Protein AF-A0A060Z6D0-F1 (afdb_monomer_lite)

Secondary structure (DSSP, 8-state):
-B--SEEEEE------S-----------EEEEEETTTEEEEEEPPP----------------------------SS-EEEE-GGGEEEEEEETTEEEEEETTS-EEEEE-SSHHHHHHHHHHHHHHHHHHT-TT--S-GGG--HHHHHHHHTTEE-S--HHHHHHHHHHTT--TT-EEEEE-SS-TT-EEEEE--------------

pLDDT: mean 80.56, std 24.45, range [28.31, 98.75]

InterPro domains:
  IPR000980 SH2 domain [PF21990] (152-202)
  IPR036860 SH2 domain superfamily [SSF55550] (135-200)
  IPR041381 JAK1-3/TYK2, pleckstrin homology-like domain [PF17887] (8-135)
  IPR051286 Janus Kinase (JAK) [PTHR45807] (19-199)

Organism: Oncorhynchus mykiss (NCBI:txid8022)

Radius of gyration: 27.26 Å; chains: 1; bounding box: 57×51×99 Å

Structure (mmCIF, N/CA/C/O backbone):
data_AF-A0A060Z6D0-F1
#
_entry.id   AF-A0A060Z6D0-F1
#
loop_
_atom_site.group_PDB
_atom_site.id
_atom_site.type_symbol
_atom_site.label_atom_id
_atom_site.label_alt_id
_atom_site.label_comp_id
_atom_site.label_asym_id
_atom_site.label_entity_id
_atom_site.label_seq_id
_atom_site.pdbx_PDB_ins_code
_atom_site.Cartn_x
_atom_site.Cartn_y
_atom_site.Cartn_z
_atom_site.occupancy
_atom_site.B_iso_or_equiv
_atom_site.auth_seq_id
_atom_site.auth_comp_id
_atom_site.auth_asym_id
_atom_site.auth_atom_id
_atom_site.pdbx_PDB_model_num
ATOM 1 N N . MET A 1 1 ? -7.467 11.067 12.853 1.00 61.19 1 MET A N 1
ATOM 2 C CA . MET A 1 1 ? -7.706 10.418 14.158 1.00 61.19 1 MET A CA 1
ATOM 3 C C . MET A 1 1 ? -9.071 9.773 14.054 1.00 61.19 1 MET A C 1
ATOM 5 O O . MET A 1 1 ? -9.976 10.455 13.593 1.00 61.19 1 MET A O 1
ATOM 9 N N . LEU A 1 2 ? -9.174 8.477 14.337 1.00 75.31 2 LEU A N 1
ATOM 10 C CA . LEU A 1 2 ? -10.423 7.715 14.256 1.00 75.31 2 LEU A CA 1
ATOM 11 C C . LEU A 1 2 ? -10.881 7.353 15.666 1.00 75.31 2 LEU A C 1
ATOM 13 O O . LEU A 1 2 ? -10.050 7.018 16.514 1.00 75.31 2 LEU A O 1
ATOM 17 N N . GLU A 1 3 ? -12.189 7.416 15.895 1.00 78.56 3 GLU A N 1
ATOM 18 C CA . GLU A 1 3 ? -12.820 7.112 17.181 1.00 78.56 3 GLU A CA 1
ATOM 19 C C . GLU A 1 3 ? -13.646 5.821 17.058 1.00 78.56 3 GLU A C 1
ATOM 21 O O . GLU A 1 3 ? -14.847 5.874 16.796 1.00 78.56 3 GLU A O 1
ATOM 26 N N . PRO A 1 4 ? -13.026 4.635 17.193 1.00 76.44 4 PRO A N 1
ATOM 27 C CA . PRO A 1 4 ? -13.757 3.380 17.100 1.00 76.44 4 PRO A CA 1
ATOM 28 C C . PRO A 1 4 ? -14.732 3.171 18.263 1.00 76.44 4 PRO A C 1
ATOM 30 O O . PRO A 1 4 ? -14.488 3.568 19.404 1.00 76.44 4 PRO A O 1
ATOM 33 N N . ARG A 1 5 ? -15.812 2.434 17.987 1.00 76.44 5 ARG A N 1
ATOM 34 C CA . ARG A 1 5 ? -16.779 1.962 18.989 1.00 76.44 5 ARG A CA 1
ATOM 35 C C . ARG A 1 5 ? -16.155 0.978 19.977 1.00 76.44 5 ARG A C 1
ATOM 37 O O . ARG A 1 5 ? -16.529 0.968 21.146 1.00 76.44 5 ARG A O 1
ATOM 44 N N . ALA A 1 6 ? -15.233 0.140 19.509 1.00 73.56 6 ALA A N 1
ATOM 45 C CA . ALA A 1 6 ? -14.462 -0.769 20.349 1.00 73.56 6 ALA A CA 1
ATOM 46 C C . ALA A 1 6 ? -13.090 -1.049 19.726 1.00 73.56 6 AL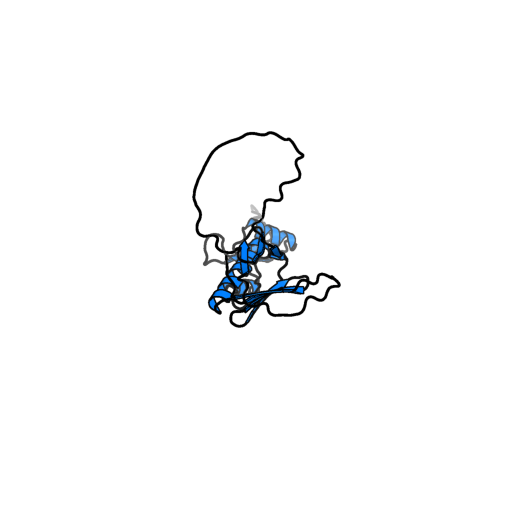A A C 1
ATOM 48 O O . ALA A 1 6 ? -12.934 -1.027 18.504 1.00 73.56 6 ALA A O 1
ATOM 49 N N . LEU A 1 7 ? -12.103 -1.328 20.575 1.00 83.94 7 LEU A N 1
ATOM 50 C CA . LEU A 1 7 ? -10.752 -1.700 20.171 1.00 83.94 7 LEU A CA 1
ATOM 51 C C . LEU A 1 7 ? -10.292 -2.888 21.017 1.00 83.94 7 LEU A C 1
ATOM 53 O O . LEU A 1 7 ? -10.285 -2.801 22.244 1.00 83.94 7 LEU A O 1
ATOM 57 N N . VAL A 1 8 ? -9.876 -3.971 20.368 1.00 83.31 8 VAL A N 1
ATOM 58 C CA . VAL A 1 8 ? -9.277 -5.139 21.023 1.00 83.31 8 VAL A CA 1
ATOM 59 C C . VAL A 1 8 ? -7.872 -5.329 20.470 1.00 83.31 8 VAL A C 1
ATOM 61 O O . VAL A 1 8 ? -7.681 -5.416 19.261 1.00 83.31 8 VAL A O 1
ATOM 64 N N . VAL A 1 9 ? -6.874 -5.404 21.348 1.00 79.62 9 VAL A N 1
ATOM 65 C CA . VAL A 1 9 ? -5.483 -5.680 20.968 1.00 79.62 9 VAL A CA 1
ATOM 66 C C . VAL A 1 9 ? -5.041 -6.934 21.703 1.00 79.62 9 VAL A C 1
ATOM 68 O O . VAL A 1 9 ? -5.051 -6.962 22.932 1.00 79.62 9 VAL A O 1
ATOM 71 N N . THR A 1 10 ? -4.654 -7.972 20.968 1.00 74.56 10 THR A N 1
ATOM 72 C CA . THR A 1 10 ? -4.094 -9.191 21.561 1.00 74.56 10 THR A CA 1
ATOM 73 C C . THR A 1 10 ? -2.574 -9.121 21.476 1.00 74.56 10 THR A C 1
ATOM 75 O O . THR A 1 10 ? -2.012 -9.208 20.383 1.00 74.56 10 THR A O 1
ATOM 78 N N . GLN A 1 11 ? -1.915 -8.944 22.623 1.00 64.62 11 GLN A N 1
ATOM 79 C CA . GLN A 1 11 ? -0.465 -9.064 22.762 1.00 64.62 11 GLN A CA 1
ATOM 80 C C . GLN A 1 11 ? -0.184 -10.242 23.694 1.00 64.62 11 GLN A C 1
ATOM 82 O O . GLN A 1 11 ? -0.620 -10.219 24.841 1.00 64.62 11 GLN A O 1
ATOM 87 N N . GLU A 1 12 ? 0.523 -11.269 23.225 1.00 41.62 12 GLU A N 1
ATOM 88 C CA . GLU A 1 12 ? 1.079 -12.271 24.135 1.00 41.62 12 GLU A CA 1
ATOM 89 C C . GLU A 1 12 ? 2.224 -11.612 24.907 1.00 41.62 12 GLU A C 1
ATOM 91 O O . GLU A 1 12 ? 3.315 -11.394 24.381 1.00 41.62 12 GLU A O 1
ATOM 96 N N . VAL A 1 13 ? 1.938 -11.210 26.141 1.00 40.78 13 VAL A N 1
ATOM 97 C CA . VAL A 1 13 ? 2.950 -10.957 27.161 1.00 40.78 13 VAL A CA 1
ATOM 98 C C . VAL A 1 13 ? 2.691 -11.999 28.236 1.00 40.78 13 VAL A C 1
ATOM 100 O O . VAL A 1 13 ? 1.614 -12.019 28.832 1.00 40.78 13 VAL A O 1
ATOM 103 N N . GLU A 1 14 ? 3.656 -12.890 28.459 1.00 40.72 14 GLU A N 1
ATOM 104 C CA . GLU A 1 14 ? 3.666 -13.757 29.631 1.00 40.72 14 GLU A CA 1
ATOM 105 C C . GLU A 1 14 ? 3.651 -12.879 30.890 1.00 40.72 14 GLU A C 1
ATOM 107 O O . GLU A 1 14 ? 4.674 -12.345 31.313 1.00 40.72 14 GLU A O 1
ATOM 112 N N . THR A 1 15 ? 2.487 -12.727 31.514 1.00 34.84 15 THR A N 1
ATOM 113 C CA . THR A 1 15 ? 2.403 -12.375 32.930 1.00 34.84 15 THR A CA 1
ATOM 114 C C . THR A 1 15 ? 1.406 -13.295 33.600 1.00 34.84 15 THR A C 1
ATOM 116 O O . THR A 1 15 ? 0.207 -13.229 33.343 1.00 34.84 15 THR A O 1
ATOM 119 N N . ASN A 1 16 ? 1.928 -14.141 34.490 1.00 32.34 16 ASN A N 1
ATOM 120 C CA . ASN A 1 16 ? 1.158 -14.788 35.541 1.00 32.34 16 ASN A CA 1
ATOM 121 C C . ASN A 1 16 ? 0.336 -13.719 36.274 1.00 32.34 16 ASN A C 1
ATOM 123 O O . ASN A 1 16 ? 0.886 -12.890 36.997 1.00 32.34 16 ASN A O 1
ATOM 127 N N . GLY A 1 17 ? -0.972 -13.731 36.054 1.00 30.48 17 GLY A N 1
ATOM 128 C CA . GLY A 1 17 ? -1.911 -12.796 36.652 1.00 30.48 17 GLY A CA 1
ATOM 129 C C . GLY A 1 17 ? -3.203 -12.802 35.855 1.00 30.48 17 GLY A C 1
ATOM 130 O O . GLY A 1 17 ? -3.295 -12.149 34.820 1.00 30.48 17 GLY A O 1
ATOM 131 N N . GLU A 1 18 ? -4.180 -13.573 36.328 1.00 35.12 18 GLU A N 1
ATOM 132 C CA . GLU A 1 18 ? -5.551 -13.586 35.820 1.00 35.12 18 GLU A CA 1
ATOM 133 C C . GLU A 1 18 ? -6.081 -12.153 35.656 1.00 35.12 18 GLU A C 1
ATOM 135 O O . GLU A 1 18 ? -6.411 -11.473 36.627 1.00 35.12 18 GLU A O 1
ATOM 140 N N . LEU A 1 19 ? -6.200 -11.699 34.411 1.00 34.56 19 LEU A N 1
ATOM 141 C CA . LEU A 1 19 ? -7.047 -10.571 34.051 1.00 34.56 19 LEU A CA 1
ATOM 142 C C . LEU A 1 19 ? -8.232 -11.150 33.296 1.00 34.56 19 LEU A C 1
ATOM 144 O O . LEU A 1 19 ? -8.144 -11.549 32.137 1.00 34.56 19 LEU A O 1
ATOM 148 N N . SER A 1 20 ? -9.335 -11.258 34.033 1.00 34.62 20 SER A N 1
ATOM 149 C CA . SER A 1 20 ? -10.616 -11.760 33.565 1.00 34.62 20 SER A CA 1
ATOM 150 C C . SER A 1 20 ? -10.999 -11.137 32.224 1.00 34.62 20 SER A C 1
ATOM 152 O O . SER A 1 20 ? -11.082 -9.912 32.106 1.00 34.62 20 SER A O 1
ATOM 154 N N . HIS A 1 21 ? -11.328 -11.988 31.253 1.00 44.06 21 HIS A N 1
ATOM 155 C CA . HIS A 1 21 ? -12.125 -11.625 30.090 1.00 44.06 21 HIS A CA 1
ATOM 156 C C . HIS A 1 21 ? -13.447 -11.004 30.558 1.00 44.06 21 HIS A C 1
ATOM 158 O O . HIS A 1 21 ? -14.404 -11.703 30.888 1.00 44.06 21 HIS A O 1
ATOM 164 N N . ARG A 1 22 ? -13.509 -9.675 30.577 1.00 34.00 22 ARG A N 1
ATOM 165 C CA . ARG A 1 22 ? -14.761 -8.930 30.647 1.00 34.00 22 ARG A CA 1
ATOM 166 C C . ARG A 1 22 ? -14.752 -7.925 29.500 1.00 34.00 22 ARG A C 1
ATOM 168 O O . ARG A 1 22 ? -13.783 -7.178 29.387 1.00 34.00 22 ARG A O 1
ATOM 175 N N . PRO A 1 23 ? -15.787 -7.882 28.646 1.00 38.66 23 PRO A N 1
ATOM 176 C CA . PRO A 1 23 ? -15.941 -6.780 27.714 1.00 38.66 23 PRO A CA 1
ATOM 177 C C . PRO A 1 23 ? -16.265 -5.542 28.557 1.00 38.66 23 PRO A C 1
ATOM 179 O O . PRO A 1 23 ? -17.402 -5.352 28.987 1.00 38.66 23 PRO A O 1
ATOM 182 N N . GLU A 1 24 ? -15.247 -4.753 28.906 1.00 40.91 24 GLU A N 1
ATOM 183 C CA . GLU A 1 24 ? -15.470 -3.455 29.533 1.00 40.91 24 GLU A CA 1
ATOM 184 C C . GLU A 1 24 ? -16.247 -2.581 28.548 1.00 40.91 24 GLU A C 1
ATOM 186 O O . GLU A 1 24 ? -15.832 -2.348 27.412 1.00 40.91 24 GLU A O 1
ATOM 191 N N . SER A 1 25 ? -17.422 -2.136 28.985 1.00 43.72 25 SER A N 1
ATOM 192 C CA . SER A 1 25 ? -18.296 -1.259 28.226 1.00 43.72 25 SER A CA 1
ATOM 193 C C . SER A 1 25 ? -17.579 0.053 27.895 1.00 43.72 25 SER A C 1
ATOM 195 O O . SER A 1 25 ? -17.254 0.823 28.797 1.00 43.72 25 SER A O 1
ATOM 197 N N . SER A 1 26 ? -17.377 0.298 26.600 1.00 51.19 26 SER A N 1
ATOM 198 C CA . SER A 1 26 ? -17.275 1.623 25.970 1.00 51.19 26 SER A CA 1
ATOM 199 C C . SER A 1 26 ? -16.404 2.666 26.686 1.00 51.19 26 SER A C 1
ATOM 201 O O . SER A 1 26 ? -16.826 3.809 26.872 1.00 51.19 26 SER A O 1
ATOM 203 N N . LEU A 1 27 ? -15.174 2.321 27.067 1.00 59.31 27 LEU A N 1
ATOM 204 C CA . LEU A 1 27 ? -14.155 3.361 27.198 1.00 59.31 27 LEU A CA 1
ATOM 205 C C . LEU A 1 27 ? -13.835 3.830 25.777 1.00 59.31 27 LEU A C 1
ATOM 207 O O . LEU A 1 27 ? -13.373 3.033 24.964 1.00 59.31 27 LEU A O 1
ATOM 211 N N . ALA A 1 28 ? -14.139 5.091 25.457 1.00 78.31 28 ALA A N 1
ATOM 212 C CA . ALA A 1 28 ? -13.854 5.651 24.140 1.00 78.31 28 ALA A CA 1
ATOM 213 C C . ALA A 1 28 ? -12.346 5.533 23.868 1.00 78.31 28 ALA A C 1
ATOM 215 O O . ALA A 1 28 ? -11.530 6.089 24.605 1.00 78.31 28 ALA A O 1
ATOM 216 N N . MET A 1 29 ? -11.978 4.757 22.853 1.00 87.12 29 MET A N 1
ATOM 217 C CA . MET A 1 29 ? -10.599 4.591 22.404 1.00 87.12 29 MET A CA 1
ATOM 218 C C . MET A 1 29 ? -10.385 5.457 21.168 1.00 87.12 29 MET A C 1
ATOM 220 O O . MET A 1 29 ? -11.315 5.698 20.404 1.00 87.12 29 MET A O 1
ATOM 224 N N . GLU A 1 30 ? -9.155 5.903 20.957 1.00 91.94 30 GLU A N 1
ATOM 225 C CA . GLU A 1 30 ? -8.742 6.592 19.738 1.00 91.94 30 GLU A CA 1
ATOM 226 C C . GLU A 1 30 ? -7.661 5.767 19.050 1.00 91.94 30 GLU A C 1
ATOM 228 O O . GLU A 1 30 ? -6.759 5.245 19.711 1.00 91.94 30 GLU A O 1
ATOM 233 N N . VAL A 1 31 ? -7.739 5.679 17.722 1.00 95.25 31 VAL A N 1
ATOM 234 C CA . VAL A 1 31 ? -6.692 5.102 16.873 1.00 95.25 31 VAL A CA 1
ATOM 235 C C . VAL A 1 31 ? -6.104 6.207 16.002 1.00 95.25 31 VAL A C 1
ATOM 237 O O . VAL A 1 31 ? -6.809 6.996 15.360 1.00 95.25 31 VAL A O 1
ATOM 240 N N . GLN A 1 32 ? -4.779 6.267 15.985 1.00 95.62 32 GLN A N 1
ATOM 241 C CA . GLN A 1 32 ? -3.996 7.176 15.170 1.00 95.62 32 GLN A CA 1
ATOM 242 C C . GLN A 1 32 ? -3.163 6.369 14.181 1.00 95.62 32 GLN A C 1
ATOM 244 O O . GLN A 1 32 ? -2.488 5.415 14.552 1.00 95.62 32 GLN A O 1
ATOM 249 N N . VAL A 1 33 ? -3.200 6.797 12.922 1.00 97.62 33 VAL A N 1
ATOM 250 C CA . VAL A 1 33 ? -2.335 6.298 11.856 1.00 97.62 33 VAL A CA 1
ATOM 251 C C . VAL A 1 33 ? -1.542 7.486 11.343 1.00 97.62 33 VAL A C 1
ATOM 253 O O . VAL A 1 33 ? -2.137 8.504 10.976 1.00 97.62 33 VAL A O 1
ATOM 256 N N . THR A 1 34 ? -0.217 7.385 11.341 1.00 96.75 34 THR A N 1
ATOM 257 C CA . THR A 1 34 ? 0.659 8.387 10.726 1.00 96.75 34 THR A CA 1
ATOM 258 C C . THR A 1 34 ? 1.710 7.699 9.867 1.00 96.75 34 THR A C 1
ATOM 260 O O . THR A 1 34 ? 2.155 6.599 10.183 1.00 96.75 34 THR A O 1
ATOM 263 N N . GLY A 1 35 ? 2.146 8.364 8.797 1.00 94.31 35 GLY A N 1
ATOM 264 C CA . GLY A 1 35 ? 3.164 7.808 7.903 1.00 94.31 35 GLY A CA 1
ATOM 265 C C . GLY A 1 35 ? 4.543 7.622 8.545 1.00 94.31 35 GLY A C 1
ATOM 266 O O . GLY A 1 35 ? 5.350 6.876 8.011 1.00 94.31 35 GLY A O 1
ATOM 267 N N . THR A 1 36 ? 4.827 8.290 9.668 1.00 93.50 36 THR A N 1
ATOM 268 C CA . THR A 1 36 ? 6.150 8.269 10.316 1.00 93.50 36 THR A CA 1
ATOM 269 C C . THR A 1 36 ? 6.206 7.423 11.581 1.00 93.50 36 THR A C 1
ATOM 271 O O . THR A 1 36 ? 7.300 7.096 12.030 1.00 93.50 36 THR A O 1
ATOM 274 N N . THR A 1 37 ? 5.062 7.102 12.189 1.00 93.56 37 THR A N 1
ATOM 275 C CA . THR A 1 37 ? 5.007 6.357 13.460 1.00 93.56 37 THR A CA 1
ATOM 276 C C . THR A 1 37 ? 4.087 5.142 13.414 1.00 93.56 37 THR A C 1
ATOM 278 O O . THR A 1 37 ? 3.831 4.549 14.460 1.00 93.56 37 THR A O 1
ATOM 281 N N . GLY A 1 38 ? 3.543 4.800 12.245 1.00 96.88 38 GLY A N 1
ATOM 282 C CA . GLY A 1 38 ? 2.660 3.654 12.084 1.00 96.88 38 GLY A CA 1
ATOM 283 C C . GLY A 1 38 ? 1.304 3.846 12.758 1.00 96.88 38 GLY A C 1
ATOM 284 O O . GLY A 1 38 ? 0.668 4.900 12.643 1.00 96.88 38 GLY A O 1
ATOM 285 N N . ILE A 1 39 ? 0.859 2.800 13.451 1.00 98.00 39 ILE A N 1
ATOM 286 C CA . ILE A 1 39 ? -0.449 2.701 14.094 1.00 98.00 39 ILE A CA 1
ATOM 287 C C . ILE A 1 39 ? -0.276 2.736 15.611 1.00 98.00 39 ILE A C 1
ATOM 289 O O . ILE A 1 39 ? 0.409 1.896 16.195 1.00 98.00 39 ILE A O 1
ATOM 293 N N . SER A 1 40 ? -0.969 3.671 16.253 1.00 96.38 40 SER A N 1
ATOM 294 C CA . SER A 1 40 ? -0.991 3.851 17.704 1.00 96.38 40 SER A CA 1
ATOM 295 C C . SER A 1 40 ? -2.422 3.989 18.211 1.00 96.38 40 SER A C 1
ATOM 297 O O . SER A 1 40 ? -3.328 4.371 17.471 1.00 96.38 40 SER A O 1
ATOM 299 N N . TYR A 1 41 ? -2.636 3.709 19.491 1.00 94.69 41 TYR A N 1
ATOM 300 C CA . TYR A 1 41 ? -3.938 3.839 20.134 1.00 94.69 41 TYR A CA 1
ATOM 301 C C . TYR A 1 41 ? -3.821 4.410 21.546 1.00 94.69 41 TYR A C 1
ATOM 303 O O . TYR A 1 41 ? -2.776 4.310 22.187 1.00 94.69 41 TYR A O 1
ATOM 311 N N . ARG A 1 42 ? -4.898 5.014 22.049 1.00 92.19 42 ARG A N 1
ATOM 312 C CA . ARG A 1 42 ? -5.000 5.461 23.446 1.00 92.19 42 ARG A CA 1
ATOM 313 C C . ARG A 1 42 ? -6.439 5.442 23.940 1.00 92.19 42 ARG A C 1
ATOM 315 O O . ARG A 1 42 ? -7.374 5.385 23.145 1.00 92.19 42 ARG A O 1
ATOM 322 N N . ARG A 1 43 ? -6.616 5.552 25.258 1.00 88.00 43 ARG A N 1
ATOM 323 C CA . ARG A 1 43 ? -7.909 5.929 25.849 1.00 88.00 43 ARG A CA 1
ATOM 324 C C . ARG A 1 43 ? -8.151 7.415 25.600 1.00 88.00 43 ARG A C 1
ATOM 326 O O . ARG A 1 43 ? -7.244 8.220 25.813 1.00 88.00 43 ARG A O 1
ATOM 333 N N . LYS A 1 44 ? -9.366 7.775 25.191 1.00 81.69 44 LYS A N 1
ATOM 334 C CA . LYS A 1 44 ? -9.773 9.166 25.003 1.00 81.69 44 LYS A CA 1
ATOM 335 C C . LYS A 1 44 ? -9.657 9.908 26.341 1.00 81.69 44 LYS A C 1
ATOM 337 O O . LYS A 1 44 ? -10.264 9.467 27.324 1.00 81.69 44 LYS A O 1
ATOM 342 N N . PRO A 1 45 ? -8.876 10.998 26.431 1.00 76.25 45 PRO A N 1
ATOM 343 C CA . PRO A 1 45 ? -8.823 11.786 27.651 1.00 76.25 45 PRO A CA 1
ATOM 344 C C . PRO A 1 45 ? -10.202 12.415 27.921 1.00 76.25 45 PRO A C 1
ATOM 346 O O . PRO A 1 45 ? -10.888 12.814 26.976 1.00 76.25 45 PRO A O 1
ATOM 349 N N . PRO A 1 46 ? -10.643 12.517 29.186 1.00 71.75 46 PRO A N 1
ATOM 350 C CA . PRO A 1 46 ? -11.890 13.200 29.507 1.00 71.75 46 PRO A CA 1
ATOM 351 C C . PRO A 1 46 ? -11.809 14.664 29.049 1.00 71.75 46 PRO A C 1
ATOM 353 O O . PRO A 1 46 ? -10.845 15.364 29.364 1.00 71.75 46 PRO A O 1
ATOM 356 N N . ASN A 1 47 ? -12.813 15.124 28.294 1.00 60.34 47 ASN A N 1
ATOM 357 C CA . ASN A 1 47 ? -12.914 16.507 27.825 1.00 60.34 47 ASN A CA 1
ATOM 358 C C . ASN A 1 47 ? -12.912 17.477 29.019 1.00 60.34 47 ASN A C 1
ATOM 360 O O . ASN A 1 47 ? -13.946 17.698 29.642 1.00 60.34 47 ASN A O 1
ATOM 364 N N . ASN A 1 48 ? -11.773 18.106 29.313 1.00 49.12 48 ASN A N 1
ATOM 365 C CA . ASN A 1 48 ? -11.705 19.241 30.233 1.00 49.12 48 ASN A CA 1
ATOM 366 C C . ASN A 1 48 ? -12.008 20.530 29.456 1.00 49.12 48 ASN A C 1
ATOM 368 O O . ASN A 1 48 ? -11.127 21.332 29.147 1.00 49.12 48 ASN A O 1
ATOM 372 N N . THR A 1 49 ? -13.272 20.721 29.082 1.00 47.38 49 THR A N 1
ATOM 373 C CA . THR A 1 49 ? -13.744 22.014 28.583 1.00 47.38 49 THR A CA 1
ATOM 374 C C . THR A 1 49 ? -14.145 22.871 29.785 1.00 47.38 49 THR A C 1
ATOM 376 O O . THR A 1 49 ? -15.007 22.471 30.558 1.00 47.38 49 THR A O 1
ATOM 379 N N . LEU A 1 50 ? -13.541 24.066 29.884 1.00 47.03 50 LEU A N 1
ATOM 380 C CA . LEU A 1 50 ? -13.729 25.128 30.892 1.00 47.03 50 LEU A CA 1
ATOM 381 C C . LEU A 1 50 ? -12.866 25.002 32.166 1.00 47.03 50 LEU A C 1
ATOM 383 O O . LEU A 1 50 ? -13.255 24.370 33.135 1.00 47.03 50 LEU A O 1
ATOM 387 N N . ILE A 1 51 ? -11.720 25.694 32.178 1.00 41.66 51 ILE A N 1
ATOM 388 C CA . ILE A 1 51 ? -11.442 26.871 33.032 1.00 41.66 51 ILE A CA 1
ATOM 389 C C . ILE A 1 51 ? -10.202 27.562 32.439 1.00 41.66 51 ILE A C 1
ATOM 391 O O . ILE A 1 51 ? -9.064 27.143 32.628 1.00 41.66 51 ILE A O 1
ATOM 395 N N . LEU A 1 52 ? -10.437 28.645 31.696 1.00 43.03 52 LEU A N 1
ATOM 396 C CA . LEU A 1 52 ? -9.427 29.654 31.389 1.00 43.03 52 LEU A CA 1
ATOM 397 C C . LEU A 1 52 ? -9.709 30.866 32.288 1.00 43.03 52 LEU A C 1
ATOM 399 O O . LEU A 1 52 ? -10.420 31.779 31.886 1.00 43.03 52 LEU A O 1
ATOM 403 N N . LYS A 1 53 ? -9.203 30.838 33.524 1.00 36.81 53 LYS A N 1
ATOM 404 C CA . LYS A 1 53 ? -9.092 31.962 34.477 1.00 36.81 53 LYS A CA 1
ATOM 405 C C . LYS A 1 53 ? -8.011 31.556 35.485 1.00 36.81 53 LYS A C 1
ATOM 407 O O . LYS A 1 53 ? -8.081 30.451 35.994 1.00 36.81 53 LYS A O 1
ATOM 412 N N . GLU A 1 54 ? -6.962 32.290 35.820 1.00 30.44 54 GLU A N 1
ATOM 413 C CA . GLU A 1 54 ? -6.490 33.644 35.549 1.00 30.44 54 GLU A CA 1
ATOM 414 C C . GLU A 1 54 ? -4.962 33.601 35.745 1.00 30.44 54 GLU A C 1
ATOM 416 O O . GLU A 1 54 ? -4.454 32.896 36.619 1.00 30.44 54 GLU A O 1
ATOM 421 N N . LYS A 1 55 ? -4.206 34.363 34.947 1.00 35.75 55 LYS A N 1
ATOM 422 C CA . LYS A 1 55 ? -2.783 34.610 35.213 1.00 35.75 55 LYS A CA 1
ATOM 423 C C . LYS A 1 55 ? -2.656 35.451 36.483 1.00 35.75 55 LYS A C 1
ATOM 425 O O . LYS A 1 55 ? -3.095 36.594 36.475 1.00 35.75 55 LYS A O 1
ATOM 430 N N . ASN A 1 56 ? -1.936 34.959 37.490 1.00 30.03 56 ASN A N 1
ATOM 431 C CA . ASN A 1 56 ? -1.290 35.814 38.485 1.00 30.03 56 ASN A CA 1
ATOM 432 C C . ASN A 1 56 ? 0.156 35.375 38.757 1.00 30.03 56 ASN A C 1
ATOM 434 O O . ASN A 1 56 ? 0.495 34.196 38.765 1.00 30.03 56 ASN A O 1
ATOM 438 N N . LYS A 1 57 ? 1.021 36.388 38.868 1.00 31.36 57 LYS A N 1
ATOM 439 C CA . LYS A 1 57 ? 2.488 36.331 38.816 1.00 31.36 57 LYS A CA 1
ATOM 440 C C . LYS A 1 57 ? 3.148 35.842 40.119 1.00 31.36 57 LYS A C 1
ATOM 442 O O . LYS A 1 57 ? 2.714 36.203 41.207 1.00 31.36 57 LYS A O 1
ATOM 447 N N . SER A 1 58 ? 4.375 35.335 39.930 1.00 30.75 58 SER A N 1
ATOM 448 C CA . SER A 1 58 ? 5.592 35.481 40.770 1.00 30.75 58 SER A CA 1
ATOM 449 C C . SER A 1 58 ? 5.947 34.320 41.716 1.00 30.75 58 SER A C 1
ATOM 451 O O . SER A 1 58 ? 5.331 34.168 42.759 1.00 30.75 58 SER A O 1
ATOM 453 N N . LYS A 1 59 ? 7.080 33.635 41.484 1.00 29.00 59 LYS A N 1
ATOM 454 C CA . LYS A 1 59 ? 8.416 33.943 42.055 1.00 29.00 59 LYS A CA 1
ATOM 455 C C . LYS A 1 59 ? 9.443 32.849 41.701 1.00 29.00 59 LYS A C 1
ATOM 457 O O . LYS A 1 59 ? 9.115 31.676 41.601 1.00 29.00 59 LYS A O 1
ATOM 462 N N . LYS A 1 60 ? 10.693 33.291 41.514 1.00 29.66 60 LYS A N 1
ATOM 463 C CA . LYS A 1 60 ? 11.930 32.505 41.349 1.00 29.66 60 LYS A CA 1
ATOM 464 C C . LYS A 1 60 ? 12.055 31.387 42.395 1.00 29.66 60 LYS A C 1
ATOM 466 O O . LYS A 1 60 ? 11.877 31.673 43.573 1.00 29.66 60 LYS A O 1
ATOM 471 N N . ASN A 1 61 ? 12.562 30.220 41.990 1.00 28.31 61 ASN A N 1
ATOM 472 C CA . ASN A 1 61 ? 13.840 29.741 42.521 1.00 28.31 61 ASN A CA 1
ATOM 473 C C . ASN A 1 61 ? 14.497 28.657 41.657 1.00 28.31 61 ASN A C 1
ATOM 475 O O . ASN A 1 61 ? 13.851 27.847 41.004 1.00 28.31 61 ASN A O 1
ATOM 479 N N . LYS A 1 62 ? 15.824 28.753 41.652 1.00 32.22 62 LYS A N 1
ATOM 480 C CA . LYS A 1 62 ? 16.837 28.013 40.907 1.00 32.22 62 LYS A CA 1
ATOM 481 C C . LYS A 1 62 ? 17.113 26.686 41.619 1.00 32.22 62 LYS A C 1
ATOM 483 O O . LYS A 1 62 ? 17.424 26.723 42.805 1.00 32.22 62 LYS A O 1
ATOM 488 N N . PHE A 1 63 ? 17.077 25.560 40.909 1.00 31.98 63 PHE A N 1
ATOM 489 C CA . PHE A 1 63 ? 17.870 24.388 41.286 1.00 31.98 63 PHE A CA 1
ATOM 490 C C . PHE A 1 63 ? 18.234 23.561 40.050 1.00 31.98 63 PHE A C 1
ATOM 492 O O . PHE A 1 63 ? 17.380 23.223 39.233 1.00 31.98 63 PHE A O 1
ATOM 499 N N . GLU A 1 64 ? 19.533 23.316 39.903 1.00 34.19 64 GLU A N 1
ATOM 500 C CA . GLU A 1 64 ? 20.153 22.496 38.866 1.00 34.19 64 GLU A CA 1
ATOM 501 C C . GLU A 1 64 ? 19.971 21.008 39.189 1.00 34.19 64 GLU A C 1
ATOM 503 O O . GLU A 1 64 ? 20.081 20.596 40.343 1.00 34.19 64 GLU A O 1
ATOM 508 N N . GLY A 1 65 ? 19.738 20.188 38.163 1.00 30.22 65 GLY A N 1
ATOM 509 C CA . GLY A 1 65 ? 19.660 18.738 38.309 1.00 30.22 65 GLY A CA 1
ATOM 510 C C . GLY A 1 65 ? 19.588 18.017 36.965 1.00 30.22 65 GLY A C 1
ATOM 511 O O . GLY A 1 65 ? 18.537 17.976 36.344 1.00 30.22 65 GLY A O 1
ATOM 512 N N . LYS A 1 66 ? 20.740 17.476 36.542 1.00 33.47 66 LYS A N 1
ATOM 513 C CA . LYS A 1 66 ? 20.978 16.360 35.602 1.00 33.47 66 LYS A CA 1
ATOM 514 C C . LYS A 1 66 ? 19.979 16.146 34.450 1.00 33.47 66 LYS A C 1
ATOM 516 O O . LYS A 1 66 ? 18.912 15.561 34.616 1.00 33.47 66 LYS A O 1
ATOM 521 N N . GLN A 1 67 ? 20.450 16.468 33.241 1.00 37.53 67 GLN A N 1
ATOM 522 C CA . GLN A 1 67 ? 19.892 16.020 31.964 1.00 37.53 67 GLN A CA 1
ATOM 523 C C . GLN A 1 67 ? 19.762 14.489 31.926 1.00 37.53 67 GLN A C 1
ATOM 525 O O . GLN A 1 67 ? 20.727 13.761 31.710 1.00 37.53 67 GLN A O 1
ATOM 530 N N . THR A 1 68 ? 18.538 14.013 32.113 1.00 32.78 68 THR A N 1
ATOM 531 C CA . THR A 1 68 ? 18.071 12.725 31.606 1.00 32.78 68 THR A CA 1
ATOM 532 C C . THR A 1 68 ? 17.296 13.009 30.325 1.00 32.78 68 THR A C 1
ATOM 534 O O . THR A 1 68 ? 16.581 14.008 30.227 1.00 32.78 68 THR A O 1
ATOM 537 N N . LYS A 1 69 ? 17.546 12.189 29.299 1.00 40.56 69 LYS A N 1
ATOM 538 C CA . LYS A 1 69 ? 16.979 12.314 27.954 1.00 40.56 69 LYS A CA 1
ATOM 539 C C . LYS A 1 69 ? 15.471 12.565 28.043 1.00 40.56 69 LYS A C 1
ATOM 541 O O . LYS A 1 69 ? 14.751 11.773 28.643 1.00 40.56 69 LYS A O 1
ATOM 546 N N . LYS A 1 70 ? 15.027 13.674 27.447 1.00 36.78 70 LYS A N 1
ATOM 547 C CA . LYS A 1 70 ? 13.616 13.986 27.220 1.00 36.78 70 LYS A CA 1
ATOM 548 C C . LYS A 1 70 ? 12.997 12.842 26.413 1.00 36.78 70 LYS A C 1
ATOM 550 O O . LYS A 1 70 ? 13.167 12.798 25.200 1.00 36.78 70 LYS A O 1
ATOM 555 N N . ASN A 1 71 ? 12.294 11.934 27.081 1.00 41.34 71 ASN A N 1
ATOM 556 C CA . ASN A 1 71 ? 11.141 11.310 26.456 1.00 41.34 71 ASN A CA 1
ATOM 557 C C . ASN A 1 71 ? 10.112 12.429 26.349 1.00 41.34 71 ASN A C 1
ATOM 559 O O . ASN A 1 71 ? 9.620 12.910 27.372 1.00 41.34 71 ASN A O 1
ATOM 563 N N . ASP A 1 72 ? 9.886 12.913 25.128 1.00 42.66 72 ASP A N 1
ATOM 564 C CA . ASP A 1 72 ? 8.751 13.782 24.856 1.00 42.66 72 ASP A CA 1
ATOM 565 C C . ASP A 1 72 ? 7.507 13.104 25.419 1.00 42.66 72 ASP A C 1
ATOM 567 O O . ASP A 1 72 ? 7.284 11.908 25.222 1.00 42.66 72 ASP A O 1
ATOM 571 N N . ALA A 1 73 ? 6.746 13.864 26.198 1.00 45.81 73 ALA A N 1
ATOM 572 C CA . ALA A 1 73 ? 5.511 13.421 26.805 1.00 45.81 73 ALA A CA 1
ATOM 573 C C . ALA A 1 73 ? 4.503 13.107 25.690 1.00 45.81 73 ALA A C 1
ATOM 575 O O . ALA A 1 73 ? 3.706 13.959 25.305 1.00 45.81 73 ALA A O 1
ATOM 576 N N . SER A 1 74 ? 4.555 11.892 25.137 1.00 56.53 74 SER A N 1
ATOM 577 C CA . SER A 1 74 ? 3.515 11.396 24.246 1.00 56.53 74 SER A CA 1
ATOM 578 C C . SER A 1 74 ? 2.224 11.386 25.050 1.00 56.53 74 SER A C 1
ATOM 580 O O . SER A 1 74 ? 2.198 10.825 26.145 1.00 56.53 74 SER A O 1
ATOM 582 N N . GLU A 1 75 ? 1.180 12.015 24.524 1.00 66.06 75 GLU A N 1
ATOM 583 C CA . GLU A 1 75 ? -0.143 12.205 25.126 1.00 66.06 75 GLU A CA 1
ATOM 584 C C . GLU A 1 75 ? -0.918 10.886 25.401 1.00 66.06 75 GLU A C 1
ATOM 586 O O . GLU A 1 75 ? -2.054 10.713 24.957 1.00 66.06 75 GLU A O 1
ATOM 591 N N . GLY A 1 76 ? -0.306 9.919 26.089 1.00 87.12 76 GLY A N 1
ATOM 592 C CA . GLY A 1 76 ? -0.872 8.608 26.409 1.00 87.12 76 GLY A CA 1
ATOM 593 C C . GLY A 1 76 ? -0.961 7.619 25.242 1.00 87.12 76 GLY A C 1
ATOM 594 O O . GLY A 1 76 ? -1.641 6.606 25.385 1.00 87.12 76 GLY A O 1
ATOM 595 N N . TRP A 1 77 ? -0.320 7.890 24.100 1.00 92.25 77 TRP A N 1
ATOM 596 C CA . TRP A 1 77 ? -0.325 6.992 22.939 1.00 92.25 77 TRP A CA 1
ATOM 597 C C . TRP A 1 77 ? 0.528 5.742 23.167 1.00 92.25 77 TRP A C 1
ATOM 599 O O . TRP A 1 77 ? 1.681 5.832 23.580 1.00 92.25 77 TRP A O 1
ATOM 609 N N . VAL A 1 78 ? -0.039 4.582 22.842 1.00 94.56 78 VAL A N 1
ATOM 610 C CA . VAL A 1 78 ? 0.636 3.283 22.819 1.00 94.56 78 VAL A CA 1
ATOM 611 C C . VAL A 1 78 ? 0.770 2.837 21.367 1.00 94.56 78 VAL A C 1
ATOM 613 O O . VAL A 1 78 ? -0.231 2.712 20.661 1.00 94.56 78 VAL A O 1
ATOM 616 N N . THR A 1 79 ? 1.999 2.601 20.910 1.00 95.44 79 THR A N 1
ATOM 617 C CA . THR A 1 79 ? 2.263 2.087 19.559 1.00 95.44 79 THR A CA 1
ATOM 618 C C . THR A 1 79 ? 1.831 0.628 19.454 1.00 95.44 79 THR A C 1
ATOM 620 O O . THR A 1 79 ? 2.192 -0.195 20.294 1.00 95.44 79 THR A O 1
ATOM 623 N N . PHE A 1 80 ? 1.072 0.302 18.409 1.00 96.94 80 PHE A N 1
ATOM 624 C CA . PHE A 1 80 ? 0.742 -1.074 18.056 1.00 96.94 80 PHE A CA 1
ATOM 625 C C . PHE A 1 80 ? 1.791 -1.674 17.118 1.00 96.94 80 PHE A C 1
ATOM 627 O O . PHE A 1 80 ? 2.390 -2.690 17.472 1.00 96.94 80 PHE A O 1
ATOM 634 N N . CYS A 1 81 ? 2.002 -1.060 15.951 1.00 97.62 81 CYS A N 1
ATOM 635 C CA . CYS A 1 81 ? 2.998 -1.496 14.971 1.00 97.62 81 CYS A CA 1
ATOM 636 C C . CYS A 1 81 ? 3.308 -0.406 13.938 1.00 97.62 81 CYS A C 1
ATOM 638 O O . CYS A 1 81 ? 2.526 0.528 13.742 1.00 97.62 81 CYS A O 1
ATOM 640 N N . ASP A 1 82 ? 4.427 -0.571 13.246 1.00 98.12 82 ASP A N 1
ATOM 641 C CA . ASP A 1 82 ? 4.712 0.070 11.966 1.00 98.12 82 ASP A CA 1
ATOM 642 C C . ASP A 1 82 ? 4.128 -0.760 10.799 1.00 98.12 82 ASP A C 1
ATOM 644 O O . ASP A 1 82 ? 3.717 -1.912 10.964 1.00 98.12 82 ASP A O 1
ATOM 648 N N . PHE A 1 83 ? 4.051 -0.175 9.605 1.00 98.50 83 PHE A N 1
ATOM 649 C CA . PHE A 1 83 ? 3.428 -0.775 8.427 1.00 98.50 83 PHE A CA 1
ATOM 650 C C . PHE A 1 83 ? 4.176 -2.016 7.932 1.00 98.50 83 PHE A C 1
ATOM 652 O O . PHE A 1 83 ? 3.537 -2.967 7.491 1.00 98.50 83 PHE A O 1
ATOM 659 N N . HIS A 1 84 ? 5.509 -2.044 8.043 1.00 98.00 84 HIS A N 1
ATOM 660 C CA . HIS A 1 84 ? 6.329 -3.177 7.592 1.00 98.00 84 HIS A CA 1
ATOM 661 C C . HIS A 1 84 ? 6.104 -4.456 8.412 1.00 98.00 84 HIS A C 1
ATOM 663 O O . HIS A 1 84 ? 6.491 -5.539 7.980 1.00 98.00 84 HIS A O 1
ATOM 669 N N . GLU A 1 85 ? 5.468 -4.343 9.580 1.00 98.31 85 GLU A N 1
ATOM 670 C CA . GLU A 1 85 ? 5.133 -5.471 10.449 1.00 98.31 85 GLU A CA 1
ATOM 671 C C . GLU A 1 85 ? 3.776 -6.105 10.103 1.00 98.31 85 GLU A C 1
ATOM 673 O O . GLU A 1 85 ? 3.438 -7.155 10.654 1.00 98.31 85 GLU A O 1
ATOM 678 N N . ILE A 1 86 ? 2.976 -5.474 9.236 1.00 98.56 86 ILE A N 1
ATOM 679 C CA . ILE A 1 86 ? 1.629 -5.928 8.873 1.00 98.56 86 ILE A CA 1
ATOM 680 C C . ILE A 1 86 ? 1.723 -6.991 7.775 1.00 98.56 86 ILE A C 1
ATOM 682 O O . ILE A 1 86 ? 2.463 -6.837 6.809 1.00 98.56 86 ILE A O 1
ATOM 686 N N . THR A 1 87 ? 0.950 -8.071 7.911 1.00 98.38 87 THR A N 1
ATOM 687 C CA . THR A 1 87 ? 0.858 -9.130 6.892 1.00 98.38 87 THR A CA 1
ATOM 688 C C . THR A 1 87 ? -0.373 -8.970 6.011 1.00 98.38 87 THR A C 1
ATOM 690 O O . THR A 1 87 ? -0.272 -9.035 4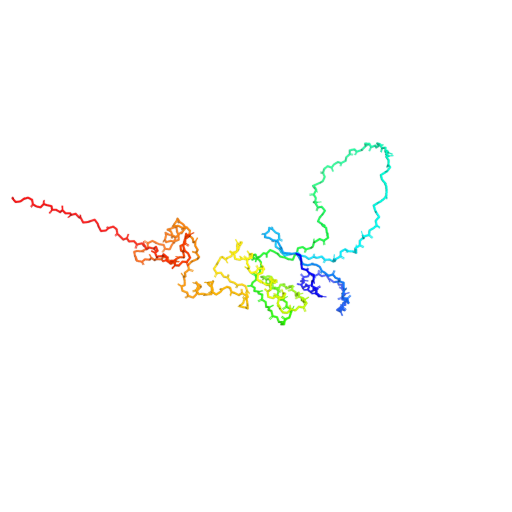.793 1.00 98.38 87 THR A O 1
ATOM 693 N N . HIS A 1 88 ? -1.542 -8.772 6.618 1.00 98.69 88 HIS A N 1
ATOM 694 C CA . HIS A 1 88 ? -2.808 -8.605 5.912 1.00 98.69 88 HIS A CA 1
ATOM 695 C C . HIS A 1 88 ? -3.854 -7.938 6.811 1.00 98.69 88 HIS A C 1
ATOM 697 O O . HIS A 1 88 ? -3.732 -7.907 8.042 1.00 98.69 88 HIS A O 1
ATOM 703 N N . ILE A 1 89 ? -4.900 -7.408 6.181 1.00 98.75 89 ILE A N 1
ATOM 704 C CA . ILE A 1 89 ? -6.044 -6.787 6.843 1.00 98.75 89 ILE A CA 1
ATOM 705 C C . ILE A 1 89 ? -7.322 -7.492 6.389 1.00 98.75 89 ILE A C 1
ATOM 707 O O . ILE A 1 89 ? -7.550 -7.703 5.197 1.00 98.75 89 ILE A O 1
ATOM 711 N N . VAL A 1 90 ? -8.181 -7.826 7.350 1.00 98.56 90 VAL A N 1
ATOM 7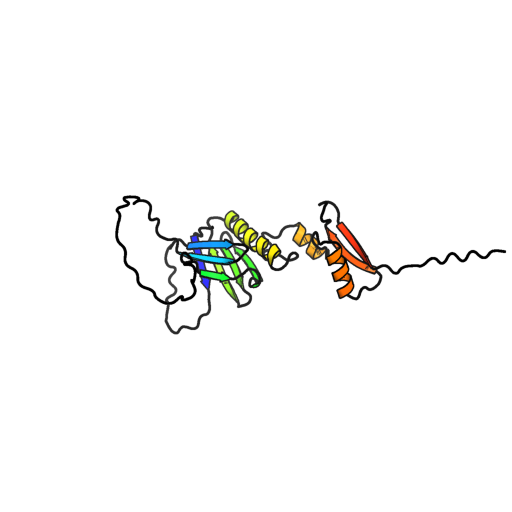12 C CA . VAL A 1 90 ? -9.495 -8.432 7.108 1.00 98.56 90 VAL A CA 1
ATOM 713 C C . VAL A 1 90 ? -10.582 -7.464 7.549 1.00 98.56 90 VAL A C 1
ATOM 715 O O . VAL A 1 90 ? -10.499 -6.902 8.640 1.00 98.56 90 VAL A O 1
ATOM 718 N N . ILE A 1 91 ? -11.615 -7.298 6.726 1.00 98.38 91 ILE A N 1
ATOM 719 C CA . ILE A 1 91 ? -12.796 -6.503 7.061 1.00 98.38 91 ILE A CA 1
ATOM 720 C C . ILE A 1 91 ? -13.992 -7.450 7.194 1.00 98.38 91 ILE A C 1
ATOM 722 O O . ILE A 1 91 ? -14.201 -8.347 6.379 1.00 98.38 91 ILE A O 1
ATOM 726 N N . LYS A 1 92 ? -14.766 -7.284 8.265 1.00 97.75 92 LYS A N 1
ATOM 727 C CA . LYS A 1 92 ? -16.028 -7.995 8.500 1.00 97.75 92 LYS A CA 1
ATOM 728 C C . LYS A 1 92 ? -17.048 -6.976 8.976 1.00 97.75 92 LYS A C 1
ATOM 7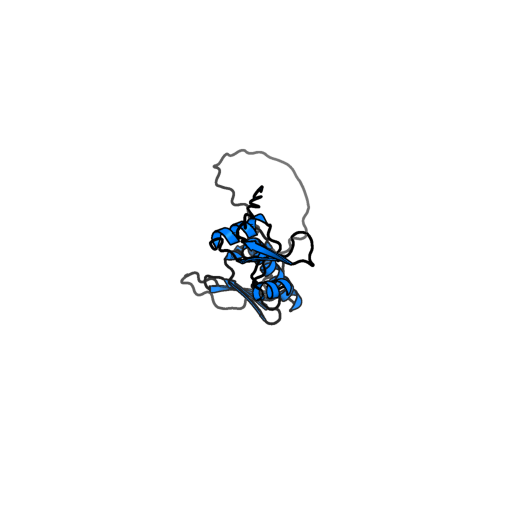30 O O . LYS A 1 92 ? -16.915 -6.448 10.072 1.00 97.75 92 LYS A O 1
ATOM 735 N N . GLU A 1 93 ? -18.046 -6.676 8.151 1.00 96.25 93 GLU A N 1
ATOM 736 C CA . GLU A 1 93 ? -18.992 -5.579 8.397 1.00 96.25 93 GLU A CA 1
ATOM 737 C C . GLU A 1 93 ? -18.275 -4.241 8.649 1.00 96.25 93 GLU A C 1
ATOM 739 O O . GLU A 1 93 ? -17.634 -3.701 7.750 1.00 96.25 93 GLU A O 1
ATOM 744 N N . SER A 1 94 ? -18.374 -3.698 9.861 1.00 96.75 94 SER A N 1
ATOM 745 C CA . SER A 1 94 ? -17.685 -2.485 10.306 1.00 96.75 94 SER A CA 1
ATOM 746 C C . SER A 1 94 ? -16.476 -2.774 11.204 1.00 96.75 94 SER A C 1
ATOM 748 O O . SER A 1 94 ? -15.954 -1.863 11.843 1.00 96.75 94 SER A O 1
ATOM 750 N N . THR A 1 95 ? -16.017 -4.023 11.262 1.00 97.62 95 THR A N 1
ATOM 751 C CA . THR A 1 95 ? -14.830 -4.448 12.010 1.00 97.62 95 THR A CA 1
ATOM 752 C C . THR A 1 95 ? -13.627 -4.585 11.078 1.00 97.62 95 THR A C 1
ATOM 754 O O . THR A 1 95 ? -13.715 -5.256 10.050 1.00 97.62 95 THR A O 1
ATOM 757 N N . VAL A 1 96 ? -12.487 -4.004 11.455 1.00 98.44 96 VAL A N 1
ATOM 758 C CA . VAL A 1 96 ? -11.196 -4.165 10.768 1.00 98.44 96 VAL A CA 1
ATOM 759 C C . VAL A 1 96 ? -10.231 -4.918 11.672 1.00 98.44 96 VAL A C 1
ATOM 761 O O . VAL A 1 96 ? -9.988 -4.496 12.800 1.00 98.44 96 VAL A O 1
ATOM 764 N N . THR A 1 97 ? -9.647 -6.005 11.178 1.00 98.56 97 THR A N 1
ATOM 765 C CA . THR A 1 97 ? -8.610 -6.767 11.880 1.00 98.56 97 THR A CA 1
ATOM 766 C C . THR A 1 97 ? -7.279 -6.625 11.150 1.00 98.56 97 THR A C 1
ATOM 768 O O . THR A 1 97 ? -7.164 -7.022 9.992 1.00 98.56 97 THR A O 1
ATOM 771 N N . ILE A 1 98 ? -6.272 -6.082 11.833 1.00 98.62 98 ILE A N 1
ATOM 772 C CA . ILE A 1 98 ? -4.902 -5.921 11.333 1.00 98.62 98 ILE A CA 1
ATOM 773 C C . ILE A 1 98 ? -4.042 -7.034 11.925 1.00 98.62 98 ILE A C 1
ATOM 775 O O . ILE A 1 98 ? -3.934 -7.127 13.150 1.00 98.62 98 ILE A O 1
ATOM 779 N N . PHE A 1 99 ? -3.430 -7.854 11.071 1.00 98.50 99 PHE A N 1
ATOM 780 C CA . PHE A 1 99 ? -2.560 -8.957 11.477 1.00 98.50 99 PHE A CA 1
ATOM 781 C C . PHE A 1 99 ? -1.090 -8.600 11.295 1.00 98.50 99 PHE A C 1
ATOM 783 O O . PHE A 1 99 ? -0.692 -8.079 10.253 1.00 98.50 99 PHE A O 1
ATOM 790 N N . ARG A 1 100 ? -0.276 -8.928 12.296 1.00 97.94 100 ARG A N 1
ATOM 791 C CA . ARG A 1 100 ? 1.173 -8.728 12.280 1.00 97.94 100 ARG A CA 1
ATOM 792 C C . ARG A 1 100 ? 1.925 -10.013 11.954 1.00 97.94 100 ARG A C 1
ATOM 794 O O . ARG A 1 100 ? 1.374 -11.109 12.032 1.00 97.94 100 ARG A O 1
ATOM 801 N N . GLN A 1 101 ? 3.202 -9.866 11.617 1.00 97.44 101 GLN A N 1
ATOM 802 C CA . GLN A 1 101 ? 4.131 -10.976 11.381 1.00 97.44 101 GLN A CA 1
ATOM 803 C C . GLN A 1 101 ? 4.352 -11.846 12.627 1.00 97.44 101 GLN A C 1
ATOM 805 O O . GLN A 1 101 ? 4.548 -13.050 12.505 1.00 97.44 101 GLN A O 1
ATOM 810 N N . ASP A 1 102 ? 4.268 -11.264 13.827 1.00 95.69 102 ASP A N 1
ATOM 811 C CA . ASP A 1 102 ? 4.386 -11.974 15.107 1.00 95.69 102 ASP A CA 1
ATOM 812 C C . ASP A 1 102 ? 3.065 -12.616 15.572 1.00 95.69 102 ASP A C 1
ATOM 814 O O . ASP A 1 102 ? 2.910 -12.941 16.747 1.00 95.69 102 ASP A O 1
ATOM 818 N N . ASN A 1 103 ? 2.099 -12.781 14.661 1.00 93.69 103 ASN A N 1
ATOM 819 C CA . ASN A 1 103 ? 0.749 -13.302 14.902 1.00 93.69 103 ASN A CA 1
ATOM 820 C C . ASN A 1 103 ? -0.116 -12.479 15.875 1.00 93.69 103 ASN A C 1
ATOM 822 O O . ASN A 1 103 ? -1.255 -12.865 16.156 1.00 93.69 103 ASN A O 1
ATOM 826 N N . LYS A 1 104 ? 0.352 -11.318 16.352 1.00 95.62 104 LYS A N 1
ATOM 827 C CA . LYS A 1 104 ? -0.501 -10.385 17.097 1.00 95.62 104 LYS A CA 1
ATOM 828 C C . LYS A 1 104 ? -1.494 -9.710 16.158 1.00 95.62 104 LYS A C 1
ATOM 830 O O . LYS A 1 104 ? -1.250 -9.543 14.960 1.00 95.62 104 LYS A O 1
ATOM 835 N N . LYS A 1 105 ? -2.619 -9.269 16.721 1.00 96.94 105 LYS A N 1
ATOM 836 C CA . LYS A 1 105 ? -3.656 -8.559 15.972 1.00 96.94 105 LYS A CA 1
ATOM 837 C C . LYS A 1 105 ? -4.272 -7.406 16.752 1.00 96.94 105 LYS A C 1
ATOM 839 O O . LYS A 1 105 ? -4.332 -7.419 17.984 1.00 96.94 105 LYS A O 1
ATOM 844 N N . MET A 1 106 ? -4.758 -6.429 15.997 1.00 96.81 106 MET A N 1
ATOM 845 C CA . MET A 1 106 ? -5.624 -5.352 16.465 1.00 96.81 106 MET A CA 1
ATOM 846 C C . MET A 1 106 ? -6.965 -5.472 15.749 1.00 96.81 106 MET A C 1
ATOM 848 O O . MET A 1 106 ? -7.003 -5.553 14.525 1.00 96.81 106 MET A O 1
ATOM 852 N N . GLU A 1 107 ? -8.054 -5.465 16.504 1.00 97.38 107 GLU A N 1
ATOM 853 C CA . GLU A 1 107 ? -9.421 -5.460 15.998 1.00 97.38 107 GLU A CA 1
ATOM 854 C C . GLU A 1 107 ? -10.091 -4.131 16.350 1.00 97.38 107 GLU A C 1
ATOM 856 O O . GLU A 1 107 ? -10.193 -3.761 17.521 1.00 97.38 107 GLU A O 1
ATOM 861 N N . VAL A 1 108 ? -10.516 -3.402 15.321 1.00 95.25 108 VAL A N 1
ATOM 862 C CA . VAL A 1 108 ? -11.098 -2.063 15.404 1.00 95.25 108 VAL A CA 1
ATOM 863 C C . VAL A 1 108 ? -12.548 -2.137 14.943 1.00 95.25 108 VAL A C 1
ATOM 865 O O . VAL A 1 108 ? -12.819 -2.384 13.770 1.00 95.25 108 VAL A O 1
ATOM 868 N N . GLN A 1 109 ? -13.489 -1.911 15.854 1.00 95.38 109 GLN A N 1
ATOM 869 C CA . GLN A 1 109 ? -14.910 -1.832 15.536 1.00 95.38 109 GLN A CA 1
ATOM 870 C C . GLN A 1 109 ? -15.291 -0.380 15.255 1.00 95.38 109 GLN A C 1
ATOM 872 O O . GLN A 1 109 ? -15.302 0.447 16.165 1.00 95.38 109 GLN A O 1
ATOM 877 N N . LEU A 1 110 ? -15.637 -0.076 14.010 1.00 94.12 110 LEU A N 1
ATOM 878 C CA . LEU A 1 110 ? -15.988 1.265 13.543 1.00 94.12 110 LEU A CA 1
ATOM 879 C C . LEU A 1 110 ? -17.507 1.447 13.471 1.00 94.12 110 LEU A C 1
ATOM 881 O O . LEU A 1 110 ? -18.279 0.522 13.765 1.00 94.12 110 LEU A O 1
ATOM 885 N N . GLU A 1 111 ? -17.949 2.661 13.150 1.00 92.62 111 GLU A N 1
ATOM 886 C CA . GLU A 1 111 ? -19.358 3.028 13.201 1.00 92.62 111 GLU A CA 1
ATOM 887 C C . GLU A 1 111 ? -20.176 2.318 12.115 1.00 92.62 111 GLU A C 1
ATOM 889 O O . GLU A 1 111 ? -21.243 1.761 12.394 1.00 92.62 111 GLU A O 1
ATOM 894 N N . PHE A 1 112 ? -19.645 2.279 10.892 1.00 94.19 112 PHE A N 1
ATOM 895 C CA . PHE A 1 112 ? -20.265 1.655 9.724 1.00 94.19 112 PHE A CA 1
ATOM 896 C C . PHE A 1 112 ? -19.205 1.127 8.744 1.00 94.19 112 PHE A C 1
ATOM 898 O O . PHE A 1 112 ? -18.036 1.506 8.801 1.00 94.19 112 PHE A O 1
ATOM 905 N N . LYS A 1 113 ? -19.607 0.242 7.818 1.00 97.44 113 LYS A N 1
ATOM 906 C CA . LYS A 1 113 ? -18.683 -0.426 6.877 1.00 97.44 113 LYS A CA 1
ATOM 907 C C . LYS A 1 113 ? -17.855 0.558 6.037 1.00 97.44 113 LYS A C 1
ATOM 909 O O . LYS A 1 113 ? -16.683 0.314 5.786 1.00 97.44 113 LYS A O 1
ATOM 914 N N . GLY A 1 114 ? -18.437 1.687 5.633 1.00 98.06 114 GLY A N 1
ATOM 915 C CA . GLY A 1 114 ? -17.716 2.734 4.897 1.00 98.06 114 GLY A CA 1
ATOM 916 C C . GLY A 1 114 ? -16.516 3.303 5.663 1.00 98.06 114 GLY A C 1
ATOM 917 O O . GLY A 1 114 ? -15.465 3.523 5.070 1.00 98.06 114 GLY A O 1
ATOM 918 N N . GLU A 1 115 ? -16.634 3.471 6.981 1.00 96.94 115 GLU A N 1
ATOM 919 C CA . GLU A 1 115 ? -15.523 3.908 7.831 1.00 96.94 115 GLU A CA 1
ATOM 920 C C . GLU A 1 115 ? -14.441 2.821 7.941 1.00 96.94 115 GLU A C 1
ATOM 922 O O . GLU A 1 115 ? -13.252 3.124 7.872 1.00 96.94 115 GLU A O 1
ATOM 927 N N . ALA A 1 116 ? -14.843 1.547 8.020 1.00 98.00 116 ALA A N 1
ATOM 928 C CA . ALA A 1 116 ? -13.923 0.408 7.994 1.00 98.00 116 ALA A CA 1
ATOM 929 C C . ALA A 1 116 ? -13.112 0.325 6.697 1.00 98.00 116 ALA A C 1
ATOM 931 O O . ALA A 1 116 ? -11.891 0.169 6.743 1.00 98.00 116 ALA A O 1
ATOM 932 N N . LEU A 1 117 ? -13.766 0.514 5.550 1.00 98.62 117 LEU A N 1
ATOM 933 C CA . LEU A 1 117 ? -13.095 0.592 4.253 1.00 98.62 117 LEU A CA 1
ATOM 934 C C . LEU A 1 117 ? -12.131 1.786 4.196 1.00 98.62 117 LEU A C 1
ATOM 936 O O . LEU A 1 117 ? -10.988 1.627 3.776 1.00 98.62 117 LEU A O 1
ATOM 940 N N . ALA A 1 118 ? -12.547 2.966 4.664 1.00 98.38 118 ALA A N 1
ATOM 941 C CA . ALA A 1 118 ? -11.687 4.150 4.684 1.00 98.38 118 ALA A CA 1
ATOM 942 C C . ALA A 1 118 ? -10.450 3.961 5.580 1.00 98.38 118 ALA A C 1
ATOM 944 O O . ALA A 1 118 ? -9.339 4.326 5.190 1.00 98.38 118 ALA A O 1
ATOM 945 N N . PHE A 1 119 ? -10.620 3.356 6.758 1.00 98.38 119 PHE A N 1
ATOM 946 C CA . PHE A 1 119 ? -9.518 3.044 7.664 1.00 98.38 119 PHE A CA 1
ATOM 947 C C . PHE A 1 119 ? -8.543 2.030 7.055 1.00 98.38 119 PHE A C 1
ATOM 949 O O . PHE A 1 119 ? -7.337 2.273 7.048 1.00 98.38 119 PHE A O 1
ATOM 956 N N . ALA A 1 120 ? -9.048 0.930 6.490 1.00 98.62 120 ALA A N 1
ATOM 957 C CA . ALA A 1 120 ? -8.206 -0.068 5.836 1.00 98.62 120 ALA A CA 1
ATOM 958 C C . ALA A 1 120 ? -7.453 0.518 4.629 1.00 98.62 120 ALA A C 1
ATOM 960 O O . ALA A 1 120 ? -6.261 0.262 4.478 1.00 98.62 120 ALA A O 1
ATOM 961 N N . ALA A 1 121 ? -8.107 1.358 3.819 1.00 98.69 121 ALA A N 1
ATOM 962 C CA . ALA A 1 121 ? -7.484 2.031 2.679 1.00 98.69 121 ALA A CA 1
ATOM 963 C C . ALA A 1 121 ? -6.368 3.004 3.099 1.00 98.69 121 ALA A C 1
ATOM 965 O O . ALA A 1 121 ? -5.356 3.114 2.407 1.00 98.69 121 ALA A O 1
ATOM 966 N N . LEU A 1 122 ? -6.518 3.690 4.240 1.00 98.62 122 LEU A N 1
ATOM 967 C CA . LEU A 1 122 ? -5.469 4.547 4.800 1.00 98.62 122 LEU A CA 1
ATOM 968 C C . LEU A 1 122 ? -4.225 3.734 5.180 1.00 98.62 122 LEU A C 1
ATOM 970 O O . LEU A 1 122 ? -3.107 4.129 4.850 1.00 98.62 122 LEU A O 1
ATOM 974 N N . VAL A 1 123 ? -4.417 2.603 5.864 1.00 98.62 123 VAL A N 1
ATOM 975 C CA . VAL A 1 123 ? -3.314 1.725 6.279 1.00 98.62 123 VAL A CA 1
ATOM 976 C C . VAL A 1 123 ? -2.640 1.081 5.064 1.00 98.62 123 VAL A C 1
ATOM 978 O O . VAL A 1 123 ? -1.416 1.121 4.966 1.00 98.62 123 VAL A O 1
ATOM 981 N N . ASP A 1 124 ? -3.419 0.560 4.110 1.00 98.75 124 ASP A N 1
ATOM 982 C CA . ASP A 1 124 ? -2.913 0.014 2.841 1.00 98.75 124 ASP A CA 1
ATOM 983 C C . ASP A 1 124 ? -2.116 1.054 2.038 1.00 98.75 124 ASP A C 1
ATOM 985 O O . ASP A 1 124 ? -1.031 0.772 1.531 1.00 98.75 124 ASP A O 1
ATOM 989 N N . GLY A 1 125 ? -2.622 2.287 1.963 1.00 98.56 125 GLY A N 1
ATOM 990 C CA . GLY A 1 125 ? -1.950 3.381 1.272 1.00 98.56 125 GLY A CA 1
ATOM 991 C C . GLY A 1 125 ? -0.581 3.700 1.869 1.00 98.56 125 GLY A C 1
ATOM 992 O O . GLY A 1 125 ? 0.386 3.847 1.122 1.00 98.56 125 GLY A O 1
ATOM 993 N N . TYR A 1 126 ? -0.472 3.763 3.199 1.00 98.69 126 TYR A N 1
ATOM 994 C CA . TYR A 1 126 ? 0.825 3.954 3.847 1.00 98.69 126 TYR A CA 1
ATOM 995 C C . TYR A 1 126 ? 1.751 2.756 3.660 1.00 98.69 126 TYR A C 1
ATOM 997 O O . TYR A 1 126 ? 2.913 2.967 3.328 1.00 98.69 126 TYR A O 1
ATOM 1005 N N . PHE A 1 127 ? 1.241 1.527 3.770 1.00 98.75 127 PHE A N 1
ATOM 1006 C CA . PHE A 1 127 ? 2.020 0.324 3.481 1.00 98.75 127 PHE A CA 1
ATOM 1007 C C . PHE A 1 127 ? 2.636 0.364 2.075 1.00 98.75 127 PHE A C 1
ATOM 1009 O O . PHE A 1 127 ? 3.825 0.096 1.914 1.00 98.75 127 PHE A O 1
ATOM 1016 N N . ARG A 1 128 ? 1.879 0.791 1.057 1.00 98.25 128 ARG A N 1
ATOM 1017 C CA . ARG A 1 128 ? 2.410 0.928 -0.309 1.00 98.25 128 ARG A CA 1
ATOM 1018 C C . ARG A 1 128 ? 3.473 2.011 -0.461 1.00 98.25 128 ARG A C 1
ATOM 1020 O O . ARG A 1 128 ? 4.335 1.906 -1.327 1.00 98.25 128 ARG A O 1
ATOM 1027 N N . LEU A 1 129 ? 3.412 3.060 0.354 1.00 98.12 129 LEU A N 1
ATOM 1028 C CA . LEU A 1 129 ? 4.386 4.151 0.320 1.00 98.12 129 LEU A CA 1
ATOM 1029 C C . LEU A 1 129 ? 5.676 3.829 1.079 1.00 98.12 129 LEU A C 1
ATOM 1031 O O . LEU A 1 129 ? 6.719 4.378 0.730 1.00 98.12 129 LEU A O 1
ATOM 1035 N N . THR A 1 130 ? 5.614 2.990 2.116 1.00 97.81 130 THR A N 1
ATOM 1036 C CA . THR A 1 130 ? 6.744 2.770 3.034 1.00 97.81 130 THR A CA 1
ATOM 1037 C C . THR A 1 130 ? 7.308 1.353 3.013 1.00 97.81 130 THR A C 1
ATOM 1039 O O . THR A 1 130 ? 8.438 1.165 3.459 1.00 97.81 130 THR A O 1
ATOM 1042 N N . VAL A 1 131 ? 6.563 0.373 2.495 1.00 98.12 131 VAL A N 1
ATOM 1043 C CA . VAL A 1 131 ? 6.929 -1.050 2.542 1.00 98.12 131 VAL A CA 1
ATOM 1044 C C . VAL A 1 131 ? 7.024 -1.649 1.144 1.00 98.12 131 VAL A C 1
ATOM 1046 O O . VAL A 1 131 ? 8.116 -2.015 0.718 1.00 98.12 131 VAL A O 1
ATOM 1049 N N . ASP A 1 132 ? 5.909 -1.735 0.414 1.00 97.81 132 ASP A N 1
ATOM 1050 C CA . ASP A 1 132 ? 5.880 -2.361 -0.913 1.00 97.81 132 ASP A CA 1
ATOM 1051 C C . ASP A 1 132 ? 4.868 -1.691 -1.849 1.00 97.81 132 ASP A C 1
ATOM 1053 O O . ASP A 1 132 ? 3.656 -1.849 -1.715 1.00 97.81 132 ASP A O 1
ATOM 1057 N N . ALA A 1 133 ? 5.383 -0.989 -2.858 1.00 97.25 133 ALA A N 1
ATOM 1058 C CA . ALA A 1 133 ? 4.590 -0.250 -3.835 1.00 97.25 133 ALA A CA 1
ATOM 1059 C C . ALA A 1 133 ? 3.748 -1.126 -4.787 1.00 97.25 133 ALA A C 1
ATOM 1061 O O . ALA A 1 133 ? 2.878 -0.589 -5.479 1.00 97.25 133 ALA A O 1
ATOM 1062 N N . HIS A 1 134 ? 3.998 -2.438 -4.856 1.00 96.62 134 HIS A N 1
ATOM 1063 C CA . HIS A 1 134 ? 3.329 -3.358 -5.789 1.00 96.62 134 HIS A CA 1
ATOM 1064 C C . HIS A 1 134 ? 2.301 -4.269 -5.112 1.00 96.62 134 HIS A C 1
ATOM 1066 O O . HIS A 1 134 ? 1.576 -4.986 -5.804 1.00 96.62 134 HIS A O 1
ATOM 1072 N N . HIS A 1 135 ? 2.231 -4.257 -3.782 1.00 97.75 135 HIS A N 1
ATOM 1073 C CA . HIS A 1 135 ? 1.376 -5.150 -3.010 1.00 97.75 135 HIS A CA 1
ATOM 1074 C C . HIS A 1 135 ? 0.211 -4.402 -2.348 1.00 97.75 135 HIS A C 1
ATOM 1076 O O . HIS A 1 135 ? 0.172 -3.174 -2.337 1.00 97.75 135 HIS A O 1
ATOM 1082 N N . TYR A 1 136 ? -0.765 -5.139 -1.821 1.00 98.56 136 TYR A N 1
ATOM 1083 C CA . TYR A 1 136 ? -1.890 -4.586 -1.069 1.00 98.56 136 TYR A CA 1
ATOM 1084 C C . TYR A 1 136 ? -2.246 -5.513 0.095 1.00 98.56 136 TYR A C 1
ATOM 1086 O O . TYR A 1 136 ? -2.146 -6.733 -0.013 1.00 98.56 136 TYR A O 1
ATOM 1094 N N . LEU A 1 137 ? -2.688 -4.935 1.209 1.00 98.62 137 LEU A N 1
ATOM 1095 C CA . LEU A 1 137 ? -2.961 -5.659 2.453 1.00 98.62 137 LEU A CA 1
ATOM 1096 C C . LEU A 1 137 ? -4.383 -6.225 2.530 1.00 98.62 137 LEU A C 1
ATOM 1098 O O . LEU A 1 137 ? -4.641 -7.131 3.324 1.00 98.62 137 LEU A O 1
ATOM 1102 N N . CYS A 1 138 ? -5.324 -5.674 1.758 1.00 98.44 138 CYS A N 1
ATOM 1103 C CA . CYS A 1 138 ? -6.736 -6.046 1.809 1.00 98.44 138 CYS A CA 1
ATOM 1104 C C . CYS A 1 138 ? -7.395 -5.956 0.432 1.00 98.44 138 CYS A C 1
ATOM 1106 O O . CYS A 1 138 ? -7.363 -4.914 -0.219 1.00 98.44 138 CYS A O 1
ATOM 1108 N N . THR A 1 139 ? -8.043 -7.039 0.008 1.00 97.94 139 THR A N 1
ATOM 1109 C CA . THR A 1 139 ? -8.716 -7.132 -1.296 1.00 97.94 139 THR A CA 1
ATOM 1110 C C . THR A 1 139 ? -9.897 -6.172 -1.439 1.00 97.94 139 THR A C 1
ATOM 1112 O O . THR A 1 139 ? -10.122 -5.667 -2.533 1.00 97.94 139 THR A O 1
ATOM 1115 N N . GLU A 1 140 ? -10.637 -5.884 -0.362 1.00 98.25 140 GLU A N 1
ATOM 1116 C CA . GLU A 1 140 ? -11.818 -5.001 -0.401 1.00 98.25 140 GLU A CA 1
ATOM 1117 C C . GLU A 1 140 ? -11.478 -3.528 -0.680 1.00 98.25 140 GLU A C 1
ATOM 1119 O O . GLU A 1 140 ? -12.356 -2.764 -1.075 1.00 98.25 140 GLU A O 1
ATOM 1124 N N . VAL A 1 141 ? -10.217 -3.126 -0.490 1.00 98.44 141 VAL A N 1
ATOM 1125 C CA . VAL A 1 141 ? -9.739 -1.748 -0.711 1.00 98.44 141 VAL A CA 1
ATOM 1126 C C . VAL A 1 141 ? -8.556 -1.674 -1.681 1.00 98.44 141 VAL A C 1
ATOM 1128 O O . VAL A 1 141 ? -7.979 -0.603 -1.868 1.00 98.44 141 VAL A O 1
ATOM 1131 N N . ALA A 1 142 ? -8.197 -2.795 -2.313 1.00 98.31 142 ALA A N 1
ATOM 1132 C CA . ALA A 1 142 ? -7.086 -2.867 -3.251 1.00 98.31 142 ALA A CA 1
ATOM 1133 C C . ALA A 1 142 ? -7.360 -1.976 -4.478 1.00 98.31 142 ALA A C 1
ATOM 1135 O O . ALA A 1 142 ? -8.367 -2.176 -5.169 1.00 98.31 142 ALA A O 1
ATOM 1136 N N . PRO A 1 143 ? -6.480 -1.012 -4.808 1.00 97.88 143 PRO A N 1
ATOM 1137 C CA . PRO A 1 143 ? -6.657 -0.212 -6.012 1.00 97.88 143 PRO A CA 1
ATOM 1138 C C . PRO A 1 143 ? -6.604 -1.100 -7.257 1.00 97.88 143 PRO A C 1
ATOM 1140 O O . PRO A 1 143 ? -5.669 -1.884 -7.424 1.00 97.88 143 PRO A O 1
ATOM 1143 N N . SER A 1 144 ? -7.562 -0.941 -8.175 1.00 97.06 144 SER A N 1
ATOM 1144 C CA . SER A 1 144 ? -7.642 -1.776 -9.384 1.00 97.06 144 SER A CA 1
ATOM 1145 C C . SER A 1 144 ? -6.358 -1.742 -10.219 1.00 97.06 144 SER A C 1
ATOM 1147 O O . SER A 1 144 ? -5.955 -2.769 -10.757 1.00 97.06 144 SER A O 1
ATOM 1149 N N . SER A 1 145 ? -5.682 -0.591 -10.279 1.00 95.81 145 SER A N 1
ATOM 1150 C CA . SER A 1 145 ? -4.397 -0.447 -10.970 1.00 95.81 145 SER A CA 1
ATOM 1151 C C . SER A 1 145 ? -3.287 -1.289 -10.338 1.00 95.81 145 SER A C 1
ATOM 1153 O O . SER A 1 145 ? -2.502 -1.890 -11.062 1.00 95.81 145 SER A O 1
ATOM 1155 N N . VAL A 1 146 ? -3.237 -1.394 -9.006 1.00 97.62 146 VAL A N 1
ATOM 1156 C CA . VAL A 1 146 ? -2.252 -2.231 -8.299 1.00 97.62 146 VAL A CA 1
ATOM 1157 C C . VAL A 1 146 ? -2.521 -3.709 -8.582 1.00 97.62 146 VAL A C 1
ATOM 1159 O O . VAL A 1 146 ? -1.593 -4.444 -8.908 1.00 97.62 146 VAL A O 1
ATOM 1162 N N . VAL A 1 147 ? -3.789 -4.134 -8.551 1.00 98.19 147 VAL A N 1
ATOM 1163 C CA . VAL A 1 147 ? -4.180 -5.519 -8.873 1.00 98.19 147 VAL A CA 1
ATOM 1164 C C . VAL A 1 147 ? -3.782 -5.888 -10.306 1.00 98.19 147 VAL A C 1
ATOM 1166 O O . VAL A 1 147 ? -3.160 -6.926 -10.528 1.00 98.19 147 VAL A O 1
ATOM 1169 N N . GLN A 1 148 ? -4.093 -5.028 -11.280 1.00 97.12 148 GLN A N 1
ATOM 1170 C CA . GLN A 1 148 ? -3.730 -5.245 -12.684 1.00 97.12 148 GLN A CA 1
ATOM 1171 C C . GLN A 1 148 ? -2.214 -5.258 -12.893 1.00 97.12 148 GLN A C 1
ATOM 1173 O O . GLN A 1 148 ? -1.700 -6.086 -13.642 1.00 97.12 148 GLN A O 1
ATOM 1178 N N . ASN A 1 149 ? -1.488 -4.363 -12.227 1.00 97.44 149 ASN A N 1
ATOM 1179 C CA . ASN A 1 149 ? -0.033 -4.304 -12.296 1.00 97.44 149 ASN A CA 1
ATOM 1180 C C . ASN A 1 149 ? 0.612 -5.590 -11.785 1.00 97.44 149 ASN A C 1
ATOM 1182 O O . ASN A 1 149 ? 1.487 -6.137 -12.451 1.00 97.44 149 ASN A O 1
ATOM 1186 N N . LEU A 1 150 ? 0.129 -6.108 -10.655 1.00 96.62 150 LEU A N 1
ATOM 1187 C CA . LEU A 1 150 ? 0.622 -7.353 -10.079 1.00 96.62 150 LEU A CA 1
ATOM 1188 C C . LEU A 1 150 ? 0.396 -8.546 -11.022 1.00 96.62 150 LEU A C 1
ATOM 1190 O O . LEU A 1 150 ? 1.304 -9.346 -11.225 1.00 96.62 150 LEU A O 1
ATOM 1194 N N . GLN A 1 151 ? -0.782 -8.631 -11.649 1.00 97.19 151 GLN A N 1
ATOM 1195 C CA . GLN A 1 151 ? -1.114 -9.692 -12.610 1.00 97.19 151 GLN A CA 1
ATOM 1196 C C . GLN A 1 151 ? -0.276 -9.635 -13.893 1.00 97.19 151 GLN A C 1
ATOM 1198 O O . GLN A 1 151 ? 0.063 -10.675 -14.447 1.00 97.19 151 GLN A O 1
ATOM 1203 N N . ASN A 1 152 ? 0.054 -8.431 -14.363 1.00 97.19 152 ASN A N 1
ATOM 1204 C CA . ASN A 1 152 ? 0.793 -8.219 -15.609 1.00 97.19 152 ASN A CA 1
ATOM 1205 C C . ASN A 1 152 ? 2.303 -8.020 -15.396 1.00 97.19 152 ASN A C 1
ATOM 1207 O O . ASN A 1 152 ? 2.998 -7.621 -16.329 1.00 97.19 152 ASN A O 1
ATOM 1211 N N . CYS A 1 153 ? 2.807 -8.230 -14.173 1.00 96.75 153 CYS A N 1
ATOM 1212 C CA . CYS A 1 153 ? 4.194 -7.945 -13.788 1.00 96.75 153 CYS A CA 1
ATOM 1213 C C . CYS A 1 153 ? 4.655 -6.528 -14.196 1.00 96.75 153 CYS A C 1
ATOM 1215 O O . CYS A 1 153 ? 5.803 -6.313 -14.586 1.00 96.75 153 CYS A O 1
ATOM 1217 N N . CYS A 1 154 ? 3.741 -5.558 -14.123 1.00 97.88 154 CYS A N 1
ATOM 1218 C CA . CYS A 1 154 ? 3.983 -4.171 -14.490 1.00 97.88 154 CYS A CA 1
ATOM 1219 C C . CYS A 1 154 ? 4.317 -3.353 -13.243 1.00 97.88 154 CYS A C 1
ATOM 1221 O O . CYS A 1 154 ? 3.590 -3.362 -12.251 1.00 97.88 154 CYS A O 1
ATOM 1223 N N . HIS A 1 155 ? 5.418 -2.617 -13.292 1.00 98.12 155 HIS A N 1
ATOM 1224 C CA . HIS A 1 155 ? 5.784 -1.683 -12.243 1.00 98.12 155 HIS A CA 1
ATOM 1225 C C . HIS A 1 155 ? 4.907 -0.433 -12.274 1.00 98.12 155 HIS A C 1
ATOM 1227 O O . HIS A 1 155 ? 4.402 -0.024 -13.320 1.00 98.12 155 HIS A O 1
ATOM 1233 N N . GLY A 1 156 ? 4.804 0.238 -11.125 1.00 97.62 156 GLY A N 1
ATOM 1234 C CA . GLY A 1 156 ? 4.332 1.621 -11.069 1.00 97.62 156 GLY A CA 1
ATOM 1235 C C . GLY A 1 156 ? 5.238 2.592 -11.851 1.00 97.62 156 GLY A C 1
ATOM 1236 O O . GLY A 1 156 ? 6.116 2.165 -12.606 1.00 97.62 156 GLY A O 1
ATOM 1237 N N . PRO A 1 157 ? 5.064 3.911 -11.670 1.00 97.38 157 PRO A N 1
ATOM 1238 C CA . PRO A 1 157 ? 5.848 4.934 -12.361 1.00 97.38 157 PRO A CA 1
ATOM 1239 C C . PRO A 1 157 ? 7.288 5.041 -11.821 1.00 97.38 157 PRO A C 1
ATOM 1241 O O . PRO A 1 157 ? 7.684 6.057 -11.249 1.00 97.38 157 PRO A O 1
ATOM 1244 N N . ILE A 1 158 ? 8.084 3.982 -11.993 1.00 97.75 158 ILE A N 1
ATOM 1245 C CA . ILE A 1 158 ? 9.502 3.940 -11.621 1.00 97.75 158 ILE A CA 1
ATOM 1246 C C . ILE A 1 158 ? 10.344 4.729 -12.630 1.00 97.75 158 ILE A C 1
ATOM 1248 O O . ILE A 1 158 ? 10.085 4.718 -13.841 1.00 97.75 158 ILE A O 1
ATOM 1252 N N . CYS A 1 159 ? 11.382 5.404 -12.134 1.00 96.50 159 CYS A N 1
ATOM 1253 C CA . CYS A 1 159 ? 12.298 6.147 -12.990 1.00 96.50 159 CYS A CA 1
ATOM 1254 C C . CYS A 1 159 ? 13.093 5.201 -13.904 1.00 96.50 159 CYS A C 1
ATOM 1256 O O . CYS A 1 159 ? 13.311 4.027 -13.592 1.00 96.50 159 CYS A O 1
ATOM 1258 N N . THR A 1 160 ? 13.552 5.727 -15.040 1.00 97.06 160 THR A N 1
ATOM 1259 C CA . THR A 1 160 ? 14.343 4.956 -16.010 1.00 97.06 160 THR A CA 1
ATOM 1260 C C . THR A 1 160 ? 15.606 4.362 -15.380 1.00 97.06 160 THR A C 1
ATOM 1262 O O . THR A 1 160 ? 15.955 3.227 -15.685 1.00 97.06 160 THR A O 1
ATOM 1265 N N . GLU A 1 161 ? 16.247 5.086 -14.459 1.00 97.50 161 GLU A N 1
ATOM 1266 C CA . GLU A 1 161 ? 17.446 4.611 -13.759 1.00 97.50 161 GLU A CA 1
ATOM 1267 C C . GLU A 1 161 ? 17.169 3.340 -12.945 1.00 97.50 161 GLU A C 1
ATOM 1269 O O . GLU A 1 161 ? 17.892 2.355 -13.071 1.00 97.50 161 GLU A O 1
ATOM 1274 N N . TYR A 1 162 ? 16.071 3.316 -12.182 1.00 97.50 162 TYR A N 1
ATOM 1275 C CA . TYR A 1 162 ? 15.683 2.138 -11.406 1.00 97.50 162 TYR A CA 1
ATOM 1276 C C . TYR A 1 162 ? 15.334 0.949 -12.312 1.00 97.50 162 TYR A C 1
ATOM 1278 O O . TYR A 1 162 ? 15.735 -0.179 -12.031 1.00 97.50 162 TYR A O 1
ATOM 1286 N N . ALA A 1 163 ? 14.641 1.189 -13.432 1.00 97.75 163 ALA A N 1
ATOM 1287 C CA . ALA A 1 163 ? 14.344 0.141 -14.410 1.00 97.75 163 ALA A CA 1
ATOM 1288 C C . ALA A 1 163 ? 15.628 -0.475 -15.001 1.00 97.75 163 ALA A C 1
ATOM 1290 O O . ALA A 1 163 ? 15.750 -1.697 -15.072 1.00 97.75 163 ALA A O 1
ATOM 1291 N N . ASN A 1 164 ? 16.611 0.361 -15.356 1.00 96.81 164 ASN A N 1
ATOM 1292 C CA . ASN A 1 164 ? 17.915 -0.092 -15.843 1.00 96.81 164 ASN A CA 1
ATOM 1293 C C . ASN A 1 164 ? 18.686 -0.868 -14.769 1.00 96.81 164 ASN A C 1
ATOM 1295 O O . ASN A 1 164 ? 19.257 -1.917 -15.056 1.00 96.81 164 ASN A O 1
ATOM 1299 N N . GLN A 1 165 ? 18.702 -0.376 -13.529 1.00 97.62 165 GLN A N 1
ATOM 1300 C CA . GLN A 1 165 ? 19.359 -1.061 -12.418 1.00 97.62 165 GLN A CA 1
ATOM 1301 C C . GLN A 1 165 ? 18.748 -2.442 -12.169 1.00 97.62 165 GLN A C 1
ATOM 1303 O O . GLN A 1 165 ? 19.494 -3.402 -11.980 1.00 97.62 165 GLN A O 1
ATOM 1308 N N . LYS A 1 166 ? 17.416 -2.559 -12.220 1.00 96.75 166 LYS A N 1
ATOM 1309 C CA . LYS A 1 166 ? 16.725 -3.843 -12.083 1.00 96.75 166 LYS A CA 1
ATOM 1310 C C . LYS A 1 166 ? 17.153 -4.828 -13.173 1.00 96.75 166 LYS A C 1
ATOM 1312 O O . LYS A 1 166 ? 17.555 -5.937 -12.850 1.00 96.75 166 LYS A O 1
ATOM 1317 N N . LEU A 1 167 ? 17.166 -4.411 -14.441 1.00 97.06 167 LEU A N 1
ATOM 1318 C CA . LEU A 1 167 ? 17.647 -5.255 -15.546 1.00 97.06 167 LEU A CA 1
ATOM 1319 C C . LEU A 1 167 ? 19.095 -5.726 -15.341 1.00 97.06 167 LEU A C 1
ATOM 1321 O O . LEU A 1 167 ? 19.410 -6.879 -15.617 1.00 97.06 167 LEU A O 1
ATOM 1325 N N . ARG A 1 168 ? 19.967 -4.861 -14.805 1.00 96.06 168 ARG A N 1
ATOM 1326 C CA . ARG A 1 168 ? 21.355 -5.224 -14.475 1.00 96.06 168 ARG A CA 1
ATOM 1327 C C . ARG A 1 168 ? 21.456 -6.247 -13.346 1.00 96.06 168 ARG A C 1
ATOM 1329 O O . ARG A 1 168 ? 22.323 -7.112 -13.403 1.00 96.06 168 ARG A O 1
ATOM 1336 N N . GLN A 1 169 ? 20.607 -6.135 -12.327 1.00 96.44 169 GLN A N 1
ATOM 1337 C CA . GLN A 1 169 ? 20.561 -7.085 -11.210 1.00 96.44 169 GLN A CA 1
ATOM 1338 C C . GLN A 1 169 ? 20.063 -8.466 -11.653 1.00 96.44 169 GLN A C 1
ATOM 1340 O O . GLN A 1 169 ? 20.564 -9.468 -11.156 1.00 96.44 169 GLN A O 1
ATOM 1345 N N . GLU A 1 170 ? 19.159 -8.510 -12.632 1.00 94.06 170 GLU A N 1
ATOM 1346 C CA . GLU A 1 170 ? 18.620 -9.739 -13.237 1.00 94.06 170 GLU A CA 1
ATOM 1347 C C . GLU A 1 170 ? 19.518 -10.309 -14.359 1.00 94.06 170 GLU A C 1
ATOM 1349 O O . GLU A 1 170 ? 19.067 -11.084 -15.195 1.00 94.06 170 GLU A O 1
ATOM 1354 N N . GLY A 1 171 ? 20.797 -9.918 -14.417 1.00 93.56 171 GLY A N 1
ATOM 1355 C CA . GLY A 1 171 ? 21.789 -10.504 -15.330 1.00 93.56 171 GLY A CA 1
ATOM 1356 C C . GLY A 1 171 ? 21.975 -9.787 -16.669 1.00 93.56 171 GLY A C 1
ATOM 1357 O O . GLY A 1 171 ? 22.940 -10.078 -17.373 1.00 93.56 171 GLY A O 1
ATOM 1358 N N . ASN A 1 172 ? 21.138 -8.795 -16.995 1.00 93.69 172 ASN A N 1
ATOM 1359 C CA . ASN A 1 172 ? 21.239 -7.989 -18.218 1.00 93.69 172 ASN A CA 1
ATOM 1360 C C . ASN A 1 172 ? 21.307 -8.835 -19.505 1.00 93.69 172 ASN A C 1
ATOM 1362 O O . ASN A 1 172 ? 22.089 -8.540 -20.412 1.00 93.69 172 ASN A O 1
ATOM 1366 N N . GLU A 1 173 ? 20.508 -9.898 -19.564 1.00 95.56 173 GLU A N 1
ATOM 1367 C CA . GLU A 1 173 ? 20.425 -10.782 -20.725 1.00 95.56 173 GLU A CA 1
ATOM 1368 C C . GLU A 1 173 ? 19.621 -10.117 -21.850 1.00 95.56 173 GLU A C 1
ATOM 1370 O O . GLU A 1 173 ? 18.598 -9.472 -21.597 1.00 95.56 173 GLU A O 1
ATOM 1375 N N . GLU A 1 174 ? 20.073 -10.273 -23.096 1.00 95.31 174 GLU A N 1
ATOM 1376 C CA . GLU A 1 174 ? 19.392 -9.725 -24.273 1.00 95.31 174 GLU A CA 1
ATOM 1377 C C . GLU A 1 174 ? 17.928 -10.185 -24.342 1.00 95.31 174 GLU A C 1
ATOM 1379 O O . GLU A 1 174 ? 17.611 -11.357 -24.148 1.00 95.31 174 GLU A O 1
ATOM 1384 N N . GLY A 1 175 ? 17.021 -9.245 -24.612 1.00 94.25 175 GLY A N 1
ATOM 1385 C CA . GLY A 1 175 ? 15.580 -9.493 -24.654 1.00 94.25 175 GLY A CA 1
ATOM 1386 C C . GLY A 1 175 ? 14.879 -9.426 -23.293 1.00 94.25 175 GLY A C 1
ATOM 1387 O O . GLY A 1 175 ? 13.649 -9.353 -23.259 1.00 94.25 175 GLY A O 1
ATOM 1388 N N . THR A 1 176 ? 15.615 -9.371 -22.177 1.00 96.75 176 THR A N 1
ATOM 1389 C CA . THR A 1 176 ? 15.023 -9.117 -20.853 1.00 96.75 176 THR A CA 1
ATOM 1390 C C . THR A 1 176 ? 14.422 -7.718 -20.812 1.00 96.75 176 THR A C 1
ATOM 1392 O O . THR A 1 176 ? 15.009 -6.760 -21.326 1.00 96.75 176 THR A O 1
ATOM 1395 N N . TYR A 1 177 ? 13.251 -7.585 -20.186 1.00 97.31 177 TYR A N 1
ATOM 1396 C CA . TYR A 1 177 ? 12.522 -6.325 -20.145 1.00 97.31 177 TYR A CA 1
ATOM 1397 C C . TYR A 1 177 ? 11.871 -6.033 -18.793 1.00 97.31 177 TYR A C 1
ATOM 1399 O O . TYR A 1 177 ? 11.605 -6.919 -17.985 1.00 97.31 177 TYR A O 1
ATOM 1407 N N . VAL A 1 178 ? 11.579 -4.752 -18.574 1.00 98.12 178 VAL A N 1
ATOM 1408 C CA . VAL A 1 178 ? 10.762 -4.246 -17.468 1.00 98.12 178 VAL A CA 1
ATOM 1409 C C . VAL A 1 178 ? 9.584 -3.474 -18.053 1.00 98.12 178 VAL A C 1
ATOM 1411 O O . VAL A 1 178 ? 9.778 -2.530 -18.822 1.00 98.12 178 VAL A O 1
ATOM 1414 N N . LEU A 1 179 ? 8.367 -3.855 -17.662 1.00 98.25 179 LEU A N 1
ATOM 1415 C CA . LEU A 1 179 ? 7.154 -3.073 -17.906 1.00 98.25 179 LEU A CA 1
ATOM 1416 C C . LEU A 1 179 ? 6.943 -2.088 -16.761 1.00 98.25 179 LEU A C 1
ATOM 1418 O O . LEU A 1 179 ? 7.035 -2.473 -15.595 1.00 98.25 179 LEU A O 1
ATOM 1422 N N . ARG A 1 180 ? 6.658 -0.825 -17.078 1.00 98.31 180 ARG A N 1
ATOM 1423 C CA . ARG A 1 180 ? 6.406 0.221 -16.078 1.00 98.31 180 ARG A CA 1
ATOM 1424 C C . ARG A 1 180 ? 5.475 1.305 -16.595 1.00 98.31 180 ARG A C 1
ATOM 1426 O O . ARG A 1 180 ? 5.542 1.661 -17.768 1.00 98.31 180 ARG A O 1
ATOM 1433 N N . TRP A 1 181 ? 4.663 1.889 -15.724 1.00 98.25 181 TRP A N 1
ATOM 1434 C CA . TRP A 1 181 ? 3.913 3.100 -16.068 1.00 98.25 181 TRP A CA 1
ATOM 1435 C C . TRP A 1 181 ? 4.847 4.287 -16.340 1.00 98.25 181 TRP A C 1
ATOM 1437 O O . TRP A 1 181 ? 5.935 4.392 -15.766 1.00 98.25 181 TRP A O 1
ATOM 1447 N N . SER A 1 182 ? 4.428 5.198 -17.218 1.00 97.62 182 SER A N 1
ATOM 1448 C CA . SER A 1 182 ? 5.137 6.461 -17.426 1.00 97.62 182 SER A CA 1
ATOM 1449 C C . SER A 1 182 ? 5.056 7.352 -16.179 1.00 97.62 182 SER A C 1
ATOM 1451 O O . SER A 1 182 ? 4.026 7.440 -15.514 1.00 97.62 182 SER A O 1
ATOM 1453 N N . CYS A 1 183 ? 6.154 8.049 -15.869 1.00 96.12 183 CYS A N 1
ATOM 1454 C CA . CYS A 1 183 ? 6.206 9.015 -14.769 1.00 96.12 183 CYS A CA 1
ATOM 1455 C C . CYS A 1 183 ? 5.507 10.346 -15.101 1.00 96.12 183 CYS A C 1
ATOM 1457 O O . CYS A 1 183 ? 5.328 11.169 -14.207 1.00 96.12 183 CYS A O 1
ATOM 1459 N N . THR A 1 184 ? 5.165 10.590 -16.371 1.00 96.62 184 THR A N 1
ATOM 1460 C CA . THR A 1 184 ? 4.644 11.883 -16.851 1.00 96.62 184 THR A CA 1
ATOM 1461 C C . THR A 1 184 ? 3.286 11.791 -17.538 1.00 96.62 184 THR A C 1
ATOM 1463 O O . THR A 1 184 ? 2.664 12.825 -17.764 1.00 96.62 184 THR A O 1
ATOM 1466 N N . ASP A 1 185 ? 2.811 10.587 -17.862 1.00 96.56 185 ASP A N 1
ATOM 1467 C CA . ASP A 1 185 ? 1.518 10.383 -18.515 1.00 96.56 185 ASP A CA 1
ATOM 1468 C C . ASP A 1 185 ? 0.866 9.079 -18.044 1.00 96.56 185 ASP A C 1
ATOM 1470 O O . ASP A 1 185 ? 1.427 7.994 -18.176 1.00 96.56 185 ASP A O 1
ATOM 1474 N N . TYR A 1 186 ? -0.349 9.188 -17.516 1.00 94.50 186 TYR A N 1
ATOM 1475 C CA . TYR A 1 186 ? -1.095 8.072 -16.943 1.00 94.50 186 TYR A CA 1
ATOM 1476 C C . TYR A 1 186 ? -1.674 7.095 -17.981 1.00 94.50 186 TYR A C 1
ATOM 1478 O O . TYR A 1 186 ? -2.242 6.084 -17.580 1.00 94.50 186 TYR A O 1
ATOM 1486 N N . HIS A 1 187 ? -1.546 7.359 -19.287 1.00 96.56 187 HIS A N 1
ATOM 1487 C CA . HIS A 1 187 ? -2.068 6.486 -20.351 1.00 96.56 187 HIS A CA 1
ATOM 1488 C C . HIS A 1 187 ? -1.004 5.600 -21.010 1.00 96.56 187 HIS A C 1
ATOM 1490 O O . HIS A 1 187 ? -1.351 4.758 -21.839 1.00 96.56 187 HIS A O 1
ATOM 1496 N N . TYR A 1 188 ? 0.277 5.762 -20.660 1.00 97.62 188 TYR A N 1
ATOM 1497 C CA . TYR A 1 188 ? 1.369 5.018 -21.291 1.00 97.62 188 TYR A CA 1
ATOM 1498 C C . TYR A 1 188 ? 2.057 4.043 -20.337 1.00 97.62 188 TYR A C 1
ATOM 1500 O O . TYR A 1 188 ? 2.459 4.393 -19.224 1.00 97.62 188 TYR A O 1
ATOM 1508 N N . ILE A 1 189 ? 2.278 2.833 -20.848 1.00 97.94 189 ILE A N 1
ATOM 1509 C CA . ILE A 1 189 ? 3.201 1.842 -20.296 1.00 97.94 189 ILE A CA 1
ATOM 1510 C C . ILE A 1 189 ? 4.456 1.845 -21.169 1.00 97.94 189 ILE A C 1
ATOM 1512 O O . ILE A 1 189 ? 4.381 1.849 -22.396 1.00 97.94 189 ILE A O 1
ATOM 1516 N N . ILE A 1 190 ? 5.614 1.850 -20.523 1.00 98.25 190 ILE A N 1
ATOM 1517 C CA . ILE A 1 190 ? 6.933 1.814 -21.141 1.00 98.25 190 ILE A CA 1
ATOM 1518 C C . ILE A 1 190 ? 7.504 0.412 -20.951 1.00 98.25 190 ILE A C 1
ATOM 1520 O O . ILE A 1 190 ? 7.492 -0.130 -19.845 1.00 98.25 190 ILE A O 1
ATOM 1524 N N . MET A 1 191 ? 8.048 -0.144 -22.029 1.00 98.00 191 MET A N 1
ATOM 1525 C CA . MET A 1 191 ? 8.851 -1.359 -22.000 1.00 98.00 191 MET A CA 1
ATOM 1526 C C . MET A 1 191 ? 10.323 -0.967 -22.137 1.00 98.00 191 MET A C 1
ATOM 1528 O O . MET A 1 191 ? 10.745 -0.476 -23.183 1.00 98.00 191 MET A O 1
ATOM 1532 N N . THR A 1 192 ? 11.100 -1.142 -21.071 1.00 97.69 192 THR A N 1
ATOM 1533 C CA . THR A 1 192 ? 12.559 -0.979 -21.111 1.00 97.69 192 THR A CA 1
ATOM 1534 C C . THR A 1 192 ? 13.174 -2.343 -21.398 1.00 97.69 192 THR A C 1
ATOM 1536 O O . THR A 1 192 ? 12.920 -3.266 -20.632 1.00 97.69 192 THR A O 1
ATOM 1539 N N . VAL A 1 193 ? 13.957 -2.476 -22.471 1.00 97.12 193 VAL A N 1
ATOM 1540 C CA . VAL A 1 193 ? 14.496 -3.759 -22.962 1.00 97.12 193 VAL A CA 1
ATOM 1541 C C . VAL A 1 193 ? 16.021 -3.699 -23.035 1.00 97.12 193 VAL A C 1
ATOM 1543 O O . VAL A 1 193 ? 16.580 -2.659 -23.387 1.00 97.12 193 VAL A O 1
ATOM 1546 N N . VAL A 1 194 ? 16.688 -4.809 -22.723 1.00 96.44 194 VAL A N 1
ATOM 1547 C CA . VAL A 1 194 ? 18.121 -4.992 -22.979 1.00 96.44 194 VAL A CA 1
ATOM 1548 C C . VAL A 1 194 ? 18.328 -5.425 -24.431 1.00 96.44 194 VAL A C 1
ATOM 1550 O O . VAL A 1 194 ? 17.815 -6.464 -24.844 1.00 96.44 194 VAL A O 1
ATOM 1553 N N . CYS A 1 195 ? 19.111 -4.656 -25.188 1.00 91.50 195 CYS A N 1
ATOM 1554 C CA . CYS A 1 195 ? 19.450 -4.954 -26.580 1.00 91.50 195 CYS A CA 1
ATOM 1555 C C . CYS A 1 195 ? 20.968 -5.063 -26.755 1.00 91.50 195 CYS A C 1
ATOM 1557 O O . CYS A 1 195 ? 21.715 -4.268 -26.1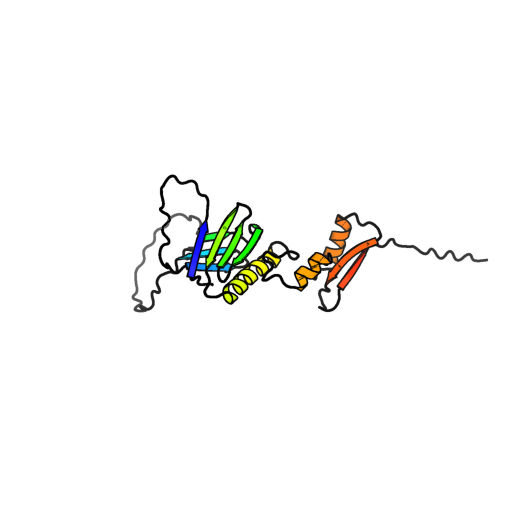79 1.00 91.50 195 CYS A O 1
ATOM 1559 N N . SER A 1 196 ? 21.412 -5.992 -27.600 1.00 83.56 196 SER A N 1
ATOM 1560 C CA . SER A 1 196 ? 22.794 -6.045 -28.076 1.00 83.56 196 SER A CA 1
ATOM 1561 C C . SER A 1 196 ? 23.040 -4.944 -29.111 1.00 83.56 196 SER A C 1
ATOM 1563 O O . SER A 1 196 ? 22.223 -4.727 -30.008 1.00 83.56 196 SER A O 1
ATOM 1565 N N . GLU A 1 197 ? 24.173 -4.244 -29.025 1.00 74.25 197 GLU A N 1
ATOM 1566 C CA . GLU A 1 197 ? 24.582 -3.324 -30.089 1.00 74.25 197 GLU A CA 1
ATOM 1567 C C . GLU A 1 197 ? 24.972 -4.125 -31.339 1.00 74.25 197 GLU A C 1
ATOM 1569 O O . GLU A 1 197 ? 26.037 -4.741 -31.400 1.00 74.25 197 GLU A O 1
ATOM 1574 N N . VAL A 1 198 ? 24.128 -4.098 -32.372 1.00 66.50 198 VAL A N 1
ATOM 1575 C CA . VAL A 1 198 ? 24.528 -4.555 -33.707 1.00 66.50 198 VAL A CA 1
ATOM 1576 C C . VAL A 1 198 ? 25.325 -3.429 -34.360 1.00 66.50 198 VAL A C 1
ATOM 1578 O O . VAL A 1 198 ? 24.770 -2.492 -34.932 1.00 66.50 198 VAL A O 1
ATOM 1581 N N . THR A 1 199 ? 26.652 -3.499 -34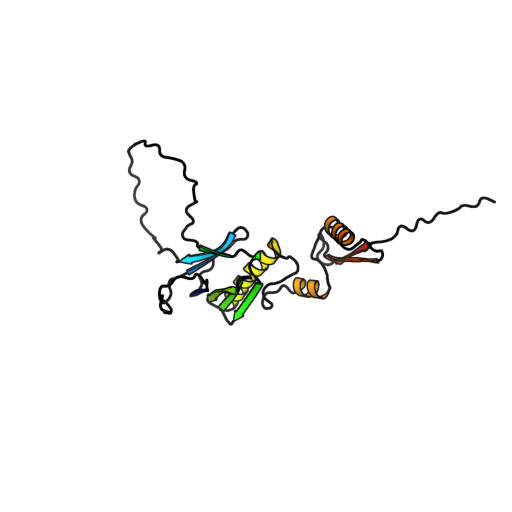.266 1.00 62.09 199 THR A N 1
ATOM 1582 C CA . THR A 1 199 ? 27.529 -2.608 -35.032 1.00 62.09 199 THR A CA 1
ATOM 1583 C C . THR A 1 199 ? 27.486 -3.016 -36.506 1.00 62.09 199 THR A C 1
ATOM 1585 O O . THR A 1 199 ? 28.149 -3.955 -36.940 1.00 62.09 199 THR A O 1
ATOM 1588 N N . HIS A 1 200 ? 26.687 -2.314 -37.312 1.00 57.94 200 HIS A N 1
ATOM 1589 C CA . HIS A 1 200 ? 26.780 -2.427 -38.765 1.00 57.94 200 HIS A CA 1
ATOM 1590 C C . HIS A 1 200 ? 28.082 -1.769 -39.234 1.00 57.94 200 HIS A C 1
ATOM 1592 O O . HIS A 1 200 ? 28.140 -0.565 -39.485 1.00 57.94 200 HIS A O 1
ATOM 1598 N N . THR A 1 201 ? 29.152 -2.554 -39.355 1.00 53.69 201 THR A N 1
ATOM 1599 C CA . THR A 1 201 ? 30.354 -2.129 -40.072 1.00 53.69 201 THR A CA 1
ATOM 1600 C C . THR A 1 201 ? 30.039 -2.106 -41.569 1.00 53.69 201 THR A C 1
ATOM 1602 O O . THR A 1 201 ? 30.123 -3.115 -42.267 1.00 53.69 201 THR A O 1
ATOM 1605 N N . HIS A 1 202 ? 29.648 -0.939 -42.086 1.00 53.16 202 HIS A N 1
ATOM 1606 C CA . HIS A 1 202 ? 29.642 -0.696 -43.527 1.00 53.16 202 HIS A CA 1
ATOM 1607 C C . HIS A 1 202 ? 31.088 -0.757 -44.035 1.00 53.16 202 HIS A C 1
ATOM 1609 O O . HIS A 1 202 ? 31.827 0.223 -43.996 1.00 53.16 202 HIS A O 1
ATOM 1615 N N . THR A 1 203 ? 31.507 -1.933 -44.495 1.00 49.38 203 THR A N 1
ATOM 1616 C CA . THR A 1 203 ? 32.725 -2.089 -45.287 1.00 49.38 203 THR A CA 1
ATOM 1617 C C . THR A 1 203 ? 32.430 -1.576 -46.693 1.00 49.38 203 THR A C 1
ATOM 1619 O O . THR A 1 203 ? 31.911 -2.292 -47.546 1.00 49.38 203 THR A O 1
ATOM 1622 N N . HIS A 1 204 ? 32.723 -0.298 -46.939 1.00 51.31 204 HIS A N 1
ATOM 1623 C CA . HIS A 1 204 ? 32.874 0.186 -48.307 1.00 51.31 204 HIS A CA 1
ATOM 1624 C C . HIS A 1 204 ? 34.110 -0.495 -48.903 1.00 51.31 204 HIS A C 1
ATOM 1626 O O . HIS A 1 204 ? 35.241 -0.171 -48.554 1.00 51.31 204 HIS A O 1
ATOM 1632 N N . SER A 1 205 ? 33.880 -1.486 -49.763 1.00 50.47 205 SER A N 1
ATOM 1633 C CA . SER A 1 205 ? 34.887 -1.951 -50.712 1.00 50.47 205 SER A CA 1
ATOM 1634 C C . SER A 1 205 ? 34.910 -0.949 -51.863 1.00 50.47 205 SER A C 1
ATOM 1636 O O . SER A 1 205 ? 33.972 -0.879 -52.656 1.00 50.47 205 SER A O 1
ATOM 1638 N N . GLU A 1 206 ? 35.947 -0.116 -51.907 1.00 53.19 206 GLU A N 1
ATOM 1639 C CA . GLU A 1 206 ? 36.295 0.632 -53.113 1.00 53.19 206 GLU A CA 1
ATOM 1640 C C . GLU A 1 206 ? 36.903 -0.361 -54.114 1.00 53.19 206 GLU A C 1
ATOM 1642 O O . GLU A 1 206 ? 37.909 -1.009 -53.818 1.00 53.19 206 GLU A O 1
ATOM 1647 N N . ASN A 1 207 ? 36.237 -0.510 -55.261 1.00 53.59 207 ASN A N 1
ATOM 1648 C CA . ASN A 1 207 ? 36.775 -1.124 -56.477 1.00 53.59 207 ASN A CA 1
ATOM 1649 C C . ASN A 1 207 ? 37.318 -0.031 -57.397 1.00 53.59 207 ASN A C 1
ATOM 1651 O O . ASN A 1 207 ? 36.663 1.035 -57.469 1.00 53.59 207 ASN A O 1
#

Sequence (207 aa):
MLEPRALVVTQEVETNGELSHRPESSLAMEVQVTGTTGISYRRKPPNNTLILKEKNKSKKNKFEGKQTKKNDASEGWVTFCDFHEITHIVIKESTVTIFRQDNKKMEVQLEFKGEALAFAALVDGYFRLTVDAHHYLCTEVAPSSVVQNLQNCCHGPICTEYANQKLRQEGNEEGTYVLRWSCTDYHYIIMTVVCSEVTHTHTHSEN

Foldseek 3Di:
DAWFQDKDWDDDDDDPDDDDPDPDHGQTKDWDADLPQGIKIARDDPDPDDDPDDDDDDDDDDDDDDDDDDPDPDVGIDRDDHLQQWQAWDDDWQWIWTAGPVRIIMITRHDGSVVSLVVQLSSQVSSCVPPNVLDGRYPVNDDPVSVVCNVVVAAEQDDPVVQVVVCVVVPLDFQDWHWYAHPPDRVDIDIDGRHDDPPPPPPPDDD